Protein AF-A0A6S7K497-F1 (afdb_monomer)

Sequence (249 aa):
MDVIASAFLDDNGEYKEIECVRVDGATDEGRSHAEVQFIWCERHVNRKTKVTLVTTRCIGDSYLNRVELQNGCLSRGHSNTFIPSTLHGVPYSENGEFDKKLHGKNMSAALDQYISRVDGTPCMKTVIHLARGAENHDFVSRRSKLMVFIKGNKTEKQNLQKEDPTLFKYFSEIWKVRDNHMDKSLPEKYVFMLRCCGKSTFNPTSTVSGSFMICCDQCGQWYHGKCINVTEVEAETIETYVFNSCKEH

InterPro domains:
  IPR011011 Zinc finger, FYVE/PHD-type [SSF57903] (209-246)
  IPR013083 Zinc finger, RING/FYVE/PHD-type [G3DSA:3.30.40.10] (190-248)
  IPR019787 Zinc finger, PHD-finger [PF00628] (207-245)
  IPR037869 Spp1/CFP1 [PTHR46174] (210-248)

Mean predicted aligned error: 11.87 Å

Foldseek 3Di:
DDPPPPPAADDVGGDDLAAEAEDQADVCCFLVNPVNLLVQLVVCVVSVRQKYKYWYDDPPCCVVDVNNLVVVQLCVLCVPQDQDLAPPHDQADPVGDGNPVSNVVSVVSSLVSSQVRQAQRDRPVGGDHDDDDDPDDPCVVCVVVLCCLPPNDPVSLVVSCVVPVPVSVVSVLSVLQQVVQWDPVDDSRTITMGHAQWDPDDDVPPCPDPFDWDAAPQPRTIDGCSNQVHDPVNRVVDPHDHRPVRVVD

Nearest PDB structures (foldseek):
  9c0o-assembly1_A  TM=8.319E-01  e=2.600E-03  Drosophila melanogaster
  2f6j-assembly1_A  TM=8.158E-01  e=3.306E-03  Homo sapiens
  5y20-assembly1_A  TM=7.541E-01  e=2.305E-03  Arabidopsis thaliana
  2ri7-assembly1_A  TM=8.099E-01  e=1.241E-02  Homo sapiens
  3kv6-assembly2_D  TM=9.604E-01  e=8.005E-02  Homo sapiens

Solvent-accessible surface area (backbone atoms only — not comparable to full-atom values): 14848 Å² total; per-residue (Å²): 135,63,94,68,67,78,78,58,51,31,93,96,72,64,39,64,59,56,47,78,44,73,40,73,42,53,94,86,58,30,64,78,34,64,68,56,48,47,55,56,33,44,49,33,61,78,69,65,39,46,28,38,38,42,34,37,47,58,92,89,39,51,91,81,33,66,39,46,44,49,50,52,43,50,52,57,41,44,62,87,67,84,69,62,82,40,77,80,48,74,41,51,46,100,87,67,52,75,40,66,68,54,41,51,49,17,53,49,54,41,49,51,54,49,36,75,57,32,38,67,32,74,45,92,99,47,57,40,83,62,77,84,77,73,91,84,47,75,59,71,80,46,44,68,61,48,48,34,66,72,74,41,53,74,67,54,38,53,48,44,40,69,76,38,48,69,61,44,48,52,54,50,53,44,52,49,50,40,71,74,25,47,52,80,90,48,64,50,81,39,38,50,35,38,45,55,70,54,58,98,70,80,60,98,79,71,72,82,62,97,66,64,67,49,59,18,74,83,78,72,42,37,34,41,21,79,83,73,77,39,51,69,75,58,53,78,71,53,90,78,43,71,49,72,82,60,70,78,105

pLDDT: mean 77.54, std 15.56, range [31.19, 96.5]

Organism: Paramuricea clavata (NCBI:txid317549)

Secondary structure (DSSP, 8-state):
--TTGGGS--TTS---SEEEEE----TTT-TT-HHHHHHHHHHHHHTT-SEEEEE---TT-TTT-HHHHHHHHHHHHTTT----TTTT--SB-TT--B-HHHHHHHHHHHHHHHHHHHTT-EETTEE----PPPTT-HHHHHHHHHHHHHH--HHHHHHHHHH-HHHHHHHHHHHHHHHHHB-TTS-TTTEEEEE-S--SS--TT--SS---EEE-TTT--EEEHHHHT--HHHHHT-SS---HHHHT-

Structure (mmCIF, N/CA/C/O backbone):
data_AF-A0A6S7K497-F1
#
_entry.id   AF-A0A6S7K497-F1
#
loop_
_atom_site.group_PDB
_atom_site.id
_atom_site.type_symbol
_atom_site.label_atom_id
_atom_site.label_alt_id
_atom_site.label_comp_id
_atom_site.label_asym_id
_atom_site.label_entity_id
_atom_site.label_seq_id
_atom_site.pdbx_PDB_ins_code
_atom_site.Cartn_x
_atom_site.Cartn_y
_atom_site.Cartn_z
_atom_site.occupancy
_atom_site.B_iso_or_equiv
_atom_site.auth_seq_id
_atom_site.auth_comp_id
_atom_site.auth_asym_id
_atom_site.auth_atom_id
_atom_site.pdbx_PDB_model_num
ATOM 1 N N . MET A 1 1 ? -1.740 -34.385 1.652 1.00 39.56 1 MET A N 1
ATOM 2 C CA . MET A 1 1 ? -2.521 -33.201 2.065 1.00 39.56 1 MET A CA 1
ATOM 3 C C . MET A 1 1 ? -1.526 -32.102 2.385 1.00 39.56 1 MET A C 1
ATOM 5 O O . MET A 1 1 ? -0.850 -32.182 3.401 1.00 39.56 1 MET A O 1
ATOM 9 N N . ASP A 1 2 ? -1.340 -31.177 1.442 1.00 36.88 2 ASP A N 1
ATOM 10 C CA . ASP A 1 2 ? -0.272 -30.174 1.481 1.00 36.88 2 ASP A CA 1
ATOM 11 C C . ASP A 1 2 ? -0.629 -29.029 2.428 1.00 36.88 2 ASP A C 1
ATOM 13 O O . ASP A 1 2 ? -1.578 -28.285 2.189 1.00 36.88 2 ASP A O 1
ATOM 17 N N . VAL A 1 3 ? 0.200 -28.843 3.452 1.00 39.47 3 VAL A N 1
ATOM 18 C CA . VAL A 1 3 ? 0.070 -27.894 4.577 1.00 39.47 3 VAL A CA 1
ATOM 19 C C . VAL A 1 3 ? -0.018 -26.408 4.147 1.00 39.47 3 VAL A C 1
ATOM 21 O O . VAL A 1 3 ? -0.237 -25.523 4.965 1.00 39.47 3 VAL A O 1
ATOM 24 N N . ILE A 1 4 ? 0.112 -26.113 2.851 1.00 35.50 4 ILE A N 1
ATOM 25 C CA . ILE A 1 4 ? 0.103 -24.763 2.263 1.00 35.50 4 ILE A CA 1
ATOM 26 C C . ILE A 1 4 ? -1.094 -24.527 1.324 1.00 35.50 4 ILE A C 1
ATOM 28 O O . ILE A 1 4 ? -1.498 -23.381 1.128 1.00 35.50 4 ILE A O 1
ATOM 32 N N . ALA A 1 5 ? -1.670 -25.576 0.733 1.00 31.19 5 ALA A N 1
ATOM 33 C CA . ALA A 1 5 ? -2.733 -25.430 -0.265 1.00 31.19 5 ALA A CA 1
ATOM 34 C C . ALA A 1 5 ? -4.083 -25.025 0.365 1.00 31.19 5 ALA A C 1
ATOM 36 O O . ALA A 1 5 ? -4.876 -24.331 -0.262 1.00 31.19 5 ALA A O 1
ATOM 37 N N . SER A 1 6 ? -4.295 -25.382 1.634 1.00 42.25 6 SER A N 1
ATOM 38 C CA . SER A 1 6 ? -5.510 -25.164 2.433 1.00 42.25 6 SER A CA 1
ATOM 39 C C . SER A 1 6 ? -5.584 -23.807 3.151 1.00 42.25 6 SER A C 1
ATOM 41 O O . SER A 1 6 ? -6.461 -23.593 3.984 1.00 42.25 6 SER A O 1
ATOM 43 N N . ALA A 1 7 ? -4.668 -22.877 2.871 1.00 43.50 7 ALA A N 1
ATOM 44 C CA . ALA A 1 7 ? -4.684 -21.552 3.495 1.00 43.50 7 ALA A CA 1
ATOM 45 C C . ALA A 1 7 ? -5.482 -20.506 2.684 1.00 43.50 7 ALA A C 1
ATOM 47 O O . ALA A 1 7 ? -5.914 -19.509 3.262 1.00 43.50 7 ALA A O 1
ATOM 48 N N . PHE A 1 8 ? -5.699 -20.734 1.372 1.00 39.44 8 PHE A N 1
ATOM 49 C CA . PHE A 1 8 ? -6.185 -19.720 0.409 1.00 39.44 8 PHE A CA 1
ATOM 50 C C . PHE A 1 8 ? -7.222 -20.161 -0.659 1.00 39.44 8 PHE A C 1
ATOM 52 O O . PHE A 1 8 ? -7.492 -19.366 -1.548 1.00 39.44 8 PHE A O 1
ATOM 59 N N . LEU A 1 9 ? -7.895 -21.317 -0.567 1.00 39.97 9 LEU A N 1
ATOM 60 C CA . LEU A 1 9 ? -9.022 -21.711 -1.447 1.00 39.97 9 LEU A CA 1
ATOM 61 C C . LEU A 1 9 ? -10.284 -22.289 -0.749 1.00 39.97 9 LEU A C 1
ATOM 63 O O . LEU A 1 9 ? -10.140 -23.247 -0.017 1.00 39.97 9 LEU A O 1
ATOM 67 N N . ASP A 1 10 ? -11.496 -21.776 -0.977 1.00 41.47 10 ASP A N 1
ATOM 68 C CA . ASP A 1 10 ? -12.777 -22.285 -0.494 1.00 41.47 10 ASP A CA 1
ATOM 69 C C . ASP A 1 10 ? -13.185 -23.429 -1.377 1.00 41.47 10 ASP A C 1
ATOM 71 O O . ASP A 1 10 ? -12.565 -23.723 -2.398 1.00 41.47 10 ASP A O 1
ATOM 75 N N . ASP A 1 11 ? -14.227 -24.098 -0.931 1.00 36.91 11 ASP A N 1
ATOM 76 C CA . ASP A 1 11 ? -14.511 -25.449 -1.349 1.00 36.91 11 ASP A CA 1
ATOM 77 C C . ASP A 1 11 ? -15.624 -25.520 -2.414 1.00 36.91 11 ASP A C 1
ATOM 79 O O . ASP A 1 11 ? -16.086 -26.607 -2.743 1.00 36.91 11 ASP A O 1
ATOM 83 N N . ASN A 1 12 ? -15.979 -24.388 -3.042 1.00 47.34 12 ASN A N 1
ATOM 84 C CA . ASN A 1 12 ? -16.358 -24.384 -4.465 1.00 47.34 12 ASN A CA 1
ATOM 85 C C . ASN A 1 12 ? -15.113 -24.357 -5.379 1.00 47.34 12 ASN A C 1
ATOM 87 O O . ASN A 1 12 ? -15.207 -24.646 -6.572 1.00 47.34 12 ASN A O 1
ATOM 91 N N . GLY A 1 13 ? -13.963 -23.956 -4.821 1.00 47.22 13 GLY A N 1
ATOM 92 C CA . GLY A 1 13 ? -12.766 -23.484 -5.515 1.00 47.22 13 GLY A CA 1
ATOM 93 C C . GLY A 1 13 ? -12.272 -22.068 -5.114 1.00 47.22 13 GLY A C 1
ATOM 94 O O . GLY A 1 13 ? -11.361 -21.586 -5.779 1.00 47.22 13 GLY A O 1
ATOM 95 N N . GLU A 1 14 ? -12.798 -21.372 -4.083 1.00 41.84 14 GLU A N 1
ATOM 96 C CA . GLU A 1 14 ? -12.673 -19.896 -3.885 1.00 41.84 14 GLU A CA 1
ATOM 97 C C . GLU A 1 14 ? -12.385 -19.352 -2.427 1.00 41.84 14 GLU A C 1
ATOM 99 O O . GLU A 1 14 ? -13.285 -18.854 -1.777 1.00 41.84 14 GLU A O 1
ATOM 104 N N . TYR A 1 15 ? -11.181 -19.321 -1.806 1.00 50.59 15 TYR A N 1
ATOM 105 C CA . TYR A 1 15 ? -10.995 -18.685 -0.445 1.00 50.59 15 TYR A CA 1
ATOM 106 C C . TYR A 1 15 ? -10.375 -17.340 -0.809 1.00 50.59 15 TYR A C 1
ATOM 108 O O . TYR A 1 15 ? -9.647 -17.231 -1.789 1.00 50.59 15 TYR A O 1
ATOM 116 N N . LYS A 1 16 ? -10.446 -16.258 -0.048 1.00 53.75 16 LYS A N 1
ATOM 117 C CA . LYS A 1 16 ? -11.307 -15.687 1.004 1.00 53.75 16 LYS A CA 1
ATOM 118 C C . LYS A 1 16 ? -11.053 -14.167 0.820 1.00 53.75 16 LYS A C 1
ATOM 120 O O . LYS A 1 16 ? -10.131 -13.789 0.099 1.00 53.75 16 LYS A O 1
ATOM 125 N N . GLU A 1 17 ? -11.756 -13.265 1.506 1.00 68.94 17 GLU A N 1
ATOM 126 C CA . GLU A 1 17 ? -11.407 -11.821 1.572 1.00 68.94 17 GLU A CA 1
ATOM 127 C C . GLU A 1 17 ? -10.075 -11.581 2.346 1.00 68.94 17 GLU A C 1
ATOM 129 O O . GLU A 1 17 ? -10.007 -10.864 3.339 1.00 68.94 17 GLU A O 1
ATOM 134 N N . ILE A 1 18 ? -8.993 -12.248 1.946 1.00 74.00 18 ILE A N 1
ATOM 135 C CA . ILE A 1 18 ? -7.650 -12.190 2.515 1.00 74.00 18 ILE A CA 1
ATOM 136 C C . ILE A 1 18 ? -6.703 -11.870 1.365 1.00 74.00 18 ILE A C 1
ATOM 138 O O . ILE A 1 18 ? -6.447 -12.705 0.502 1.00 74.00 18 ILE A O 1
ATOM 142 N N . GLU A 1 19 ? -6.179 -10.653 1.345 1.00 78.81 19 GLU A N 1
ATOM 143 C CA . GLU A 1 19 ? -5.226 -10.220 0.337 1.00 78.81 19 GLU A CA 1
ATOM 144 C C . GLU A 1 19 ? -3.803 -10.482 0.828 1.00 78.81 19 GLU A C 1
ATOM 146 O O . GLU A 1 19 ? -3.364 -9.903 1.820 1.00 78.81 19 GLU A O 1
ATOM 151 N N . CYS A 1 20 ? -3.075 -11.350 0.125 1.00 79.88 20 CYS A N 1
ATOM 152 C CA . CYS A 1 20 ? -1.658 -11.589 0.368 1.00 79.88 20 CYS A CA 1
ATOM 153 C C . CYS A 1 20 ? -0.811 -10.966 -0.732 1.00 79.88 20 CYS A C 1
ATOM 155 O O . CYS A 1 20 ? -0.777 -11.464 -1.855 1.00 79.88 20 CYS A O 1
ATOM 157 N N . VAL A 1 21 ? -0.081 -9.912 -0.390 1.00 81.50 21 VAL A N 1
ATOM 158 C CA . VAL A 1 21 ? 0.750 -9.178 -1.340 1.00 81.50 21 VAL A CA 1
ATOM 159 C C . VAL A 1 21 ? 2.220 -9.374 -1.007 1.00 81.50 21 VAL A C 1
ATOM 161 O O . VAL A 1 21 ? 2.660 -9.185 0.124 1.00 81.50 21 VAL A O 1
ATOM 164 N N . ARG A 1 22 ? 3.000 -9.732 -2.019 1.00 80.75 22 ARG A N 1
ATOM 165 C CA . ARG A 1 22 ? 4.456 -9.834 -1.934 1.00 80.75 22 ARG A CA 1
ATOM 166 C C . ARG A 1 22 ? 5.042 -8.616 -2.619 1.00 80.75 22 ARG A C 1
ATOM 168 O O . ARG A 1 22 ? 4.718 -8.365 -3.774 1.00 80.75 22 ARG A O 1
ATOM 175 N N . VAL A 1 23 ? 5.854 -7.860 -1.897 1.00 79.19 23 VAL A N 1
ATOM 176 C CA . VAL A 1 23 ? 6.537 -6.676 -2.424 1.00 79.19 23 VAL A CA 1
ATOM 177 C C . VAL A 1 23 ? 8.038 -6.872 -2.252 1.00 79.19 23 VAL A C 1
ATOM 179 O O . VAL A 1 23 ? 8.466 -7.437 -1.245 1.00 79.19 23 VAL A O 1
ATOM 182 N N . ASP A 1 24 ? 8.831 -6.437 -3.228 1.00 72.62 24 ASP A N 1
ATOM 183 C CA . ASP A 1 24 ? 10.290 -6.600 -3.187 1.00 72.62 24 ASP A CA 1
ATOM 184 C C . ASP A 1 24 ? 10.888 -5.838 -1.991 1.00 72.62 24 ASP A C 1
ATOM 186 O O . ASP A 1 24 ? 11.714 -6.366 -1.252 1.00 72.62 24 ASP A O 1
ATOM 190 N N . GLY A 1 25 ? 10.340 -4.658 -1.676 1.00 62.69 25 GLY A N 1
ATOM 191 C CA . GLY A 1 25 ? 10.653 -3.952 -0.437 1.00 62.69 25 GLY A CA 1
ATOM 192 C C . GLY A 1 25 ? 12.086 -3.434 -0.415 1.00 62.69 25 GLY A C 1
ATOM 193 O O . GLY A 1 25 ? 12.845 -3.759 0.501 1.00 62.69 25 GLY A O 1
ATOM 194 N N . ALA A 1 26 ? 12.441 -2.612 -1.407 1.00 56.75 26 ALA A N 1
ATOM 195 C CA . ALA A 1 26 ? 13.628 -1.768 -1.337 1.00 56.75 26 ALA A CA 1
ATOM 196 C C . ALA A 1 26 ? 13.572 -0.851 -0.093 1.00 56.75 26 ALA A C 1
ATOM 198 O O . ALA A 1 26 ? 12.529 -0.689 0.546 1.00 56.75 26 ALA A O 1
ATOM 199 N N . THR A 1 27 ? 14.705 -0.269 0.305 1.00 53.69 27 THR A N 1
ATOM 200 C CA . THR A 1 27 ? 14.836 0.548 1.532 1.00 53.69 27 THR A CA 1
ATOM 201 C C . THR A 1 27 ? 13.847 1.720 1.633 1.00 53.69 27 THR A C 1
ATOM 203 O O . THR A 1 27 ? 13.569 2.185 2.736 1.00 53.69 27 THR A O 1
ATOM 206 N N . ASP A 1 28 ? 13.299 2.175 0.510 1.00 52.78 28 ASP A N 1
ATOM 207 C CA . ASP A 1 28 ? 12.293 3.231 0.356 1.00 52.78 28 ASP A CA 1
ATOM 208 C C . ASP A 1 28 ? 10.838 2.719 0.270 1.00 52.78 28 ASP A C 1
ATOM 210 O O . ASP A 1 28 ? 9.898 3.502 0.408 1.00 52.78 28 ASP A O 1
ATOM 214 N N . GLU A 1 29 ? 10.640 1.406 0.144 1.00 53.03 29 GLU A N 1
ATOM 215 C CA . GLU A 1 29 ? 9.336 0.728 0.037 1.00 53.03 29 GLU A CA 1
ATOM 216 C C . GLU A 1 29 ? 9.055 -0.224 1.216 1.00 53.03 29 GLU A C 1
ATOM 218 O O . GLU A 1 29 ? 8.068 -0.968 1.235 1.00 53.03 29 GLU A O 1
ATOM 223 N N . GLY A 1 30 ? 9.935 -0.215 2.221 1.00 56.12 30 GLY A N 1
ATOM 224 C CA . GLY A 1 30 ? 9.808 -1.015 3.433 1.00 56.12 30 GLY A CA 1
ATOM 225 C C . GLY A 1 30 ? 8.501 -0.745 4.185 1.00 56.12 30 GLY A C 1
ATOM 226 O O . GLY A 1 30 ? 7.902 0.323 4.118 1.00 56.12 30 GLY A O 1
ATOM 227 N N . ARG A 1 31 ? 8.037 -1.720 4.963 1.00 53.97 31 ARG A N 1
ATOM 228 C CA . ARG A 1 31 ? 6.696 -1.700 5.580 1.00 53.97 31 ARG A CA 1
ATOM 229 C C . ARG A 1 31 ? 6.533 -0.710 6.723 1.00 53.97 31 ARG A C 1
ATOM 231 O O . ARG A 1 31 ? 5.409 -0.367 7.074 1.00 53.97 31 ARG A O 1
ATOM 238 N N . SER A 1 32 ? 7.637 -0.248 7.295 1.00 61.06 32 SER A N 1
ATOM 239 C CA . SER A 1 32 ? 7.675 0.888 8.217 1.00 61.06 32 SER A CA 1
ATOM 240 C C . SER A 1 32 ? 7.435 2.224 7.503 1.00 61.06 32 SER A C 1
ATOM 242 O O . SER A 1 32 ? 7.197 3.239 8.158 1.00 61.06 32 SER A O 1
ATOM 244 N N . HIS A 1 33 ? 7.457 2.247 6.164 1.00 79.06 33 HIS A N 1
ATOM 245 C CA . HIS A 1 33 ? 7.177 3.442 5.391 1.00 79.06 33 HIS A CA 1
ATOM 246 C C . HIS A 1 33 ? 5.687 3.782 5.483 1.00 79.06 33 HIS A C 1
ATOM 248 O O . HIS A 1 33 ? 4.811 3.102 4.947 1.00 79.06 33 HIS A O 1
ATOM 254 N N . ALA A 1 34 ? 5.399 4.871 6.186 1.00 86.12 34 ALA A N 1
ATOM 255 C CA . ALA A 1 34 ? 4.046 5.317 6.487 1.00 86.12 34 ALA A CA 1
ATOM 256 C C . ALA A 1 34 ? 3.169 5.531 5.235 1.00 86.12 34 ALA A C 1
ATOM 258 O O . ALA A 1 34 ? 1.975 5.248 5.277 1.00 86.12 34 ALA A O 1
ATOM 259 N N . GLU A 1 35 ? 3.755 5.961 4.112 1.00 87.56 35 GLU A N 1
ATOM 260 C CA . GLU A 1 35 ? 3.044 6.092 2.828 1.00 87.56 35 GLU A CA 1
ATOM 261 C C . GLU A 1 35 ? 2.580 4.722 2.305 1.00 87.56 35 GLU A C 1
ATOM 263 O O . GLU A 1 35 ? 1.435 4.571 1.889 1.00 87.56 35 GLU A O 1
ATOM 268 N N . VAL A 1 36 ? 3.428 3.694 2.416 1.00 84.94 36 VAL A N 1
ATOM 269 C CA . VAL A 1 36 ? 3.112 2.322 1.989 1.00 84.94 36 VAL A CA 1
ATOM 270 C C . VAL A 1 36 ? 2.003 1.738 2.865 1.00 84.94 36 VAL A C 1
ATOM 272 O O . VAL A 1 36 ? 1.043 1.166 2.350 1.00 84.94 36 VAL A O 1
ATOM 275 N N . GLN A 1 37 ? 2.080 1.934 4.186 1.00 88.44 37 GLN A N 1
ATOM 276 C CA . GLN A 1 37 ? 1.012 1.524 5.106 1.00 88.44 37 GLN A CA 1
ATOM 277 C C . GLN A 1 37 ? -0.321 2.203 4.780 1.00 88.44 37 GLN A C 1
ATOM 279 O O . GLN A 1 37 ? -1.363 1.550 4.841 1.00 88.44 37 GLN A O 1
ATOM 284 N N . PHE A 1 38 ? -0.289 3.495 4.432 1.00 92.19 38 PHE A N 1
ATOM 285 C CA . PHE A 1 38 ? -1.483 4.240 4.047 1.00 92.19 38 PHE A CA 1
ATOM 286 C C . PHE A 1 38 ? -2.128 3.626 2.802 1.00 92.19 38 PHE A C 1
ATOM 288 O O . PHE A 1 38 ? -3.305 3.286 2.841 1.00 92.19 38 PHE A O 1
ATOM 295 N N . ILE A 1 39 ? -1.354 3.425 1.731 1.00 89.31 39 ILE A N 1
ATOM 296 C CA . ILE A 1 39 ? -1.857 2.899 0.452 1.00 89.31 39 ILE A CA 1
ATOM 297 C C . ILE A 1 39 ? -2.473 1.506 0.632 1.00 89.31 39 ILE A C 1
ATOM 299 O O . ILE A 1 39 ? -3.573 1.240 0.144 1.00 89.31 39 ILE A O 1
ATOM 303 N N . TRP A 1 40 ? -1.806 0.612 1.369 1.00 89.12 40 TRP A N 1
ATOM 304 C CA . TRP A 1 40 ? -2.348 -0.727 1.618 1.00 89.12 40 TRP A CA 1
ATOM 305 C C . TRP A 1 40 ? -3.577 -0.709 2.529 1.00 89.12 40 TRP A C 1
ATOM 307 O O . TRP A 1 40 ? -4.475 -1.529 2.341 1.00 89.12 40 TRP A O 1
ATOM 317 N N . CYS A 1 41 ? -3.655 0.223 3.482 1.00 90.06 41 CYS A N 1
ATOM 318 C CA . CYS A 1 41 ? -4.843 0.389 4.317 1.00 90.06 41 CYS A CA 1
ATOM 319 C C . CYS A 1 41 ? -6.026 0.965 3.539 1.00 90.06 41 CYS A C 1
ATOM 321 O O . CYS A 1 41 ? -7.140 0.462 3.642 1.00 90.06 41 CYS A O 1
ATOM 323 N N . GLU A 1 42 ? -5.782 1.963 2.702 1.00 89.69 42 GLU A N 1
ATOM 324 C CA . GLU A 1 42 ? -6.797 2.526 1.823 1.00 89.69 42 GLU A CA 1
ATOM 325 C C . GLU A 1 42 ? -7.368 1.465 0.884 1.00 89.69 42 GLU A C 1
ATOM 327 O O . GLU A 1 42 ? -8.582 1.328 0.741 1.00 89.69 42 GLU A O 1
ATOM 332 N N . ARG A 1 43 ? -6.495 0.646 0.293 1.00 87.69 43 ARG A N 1
ATOM 333 C CA . ARG A 1 43 ? -6.916 -0.482 -0.532 1.00 87.69 43 ARG A CA 1
ATOM 334 C C . ARG A 1 43 ? -7.736 -1.501 0.257 1.00 87.69 43 ARG A C 1
ATOM 336 O O . ARG A 1 43 ? -8.755 -1.957 -0.255 1.00 87.69 43 ARG A O 1
ATOM 343 N N . HIS A 1 44 ? -7.301 -1.847 1.468 1.00 84.38 44 HIS A N 1
ATOM 344 C CA . HIS A 1 44 ? -8.018 -2.749 2.370 1.00 84.38 44 HIS A CA 1
A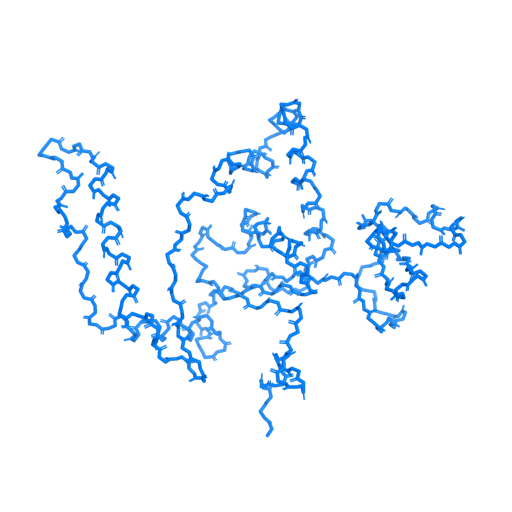TOM 345 C C . HIS A 1 44 ? -9.452 -2.258 2.626 1.00 84.38 44 HIS A C 1
ATOM 347 O O . HIS A 1 44 ? -10.395 -3.036 2.496 1.00 84.38 44 HIS A O 1
ATOM 353 N N . VAL A 1 45 ? -9.626 -0.955 2.876 1.00 81.94 45 VAL A N 1
ATOM 354 C CA . VAL A 1 45 ? -10.944 -0.322 3.052 1.00 81.94 45 VAL A CA 1
ATOM 355 C C . VAL A 1 45 ? -11.753 -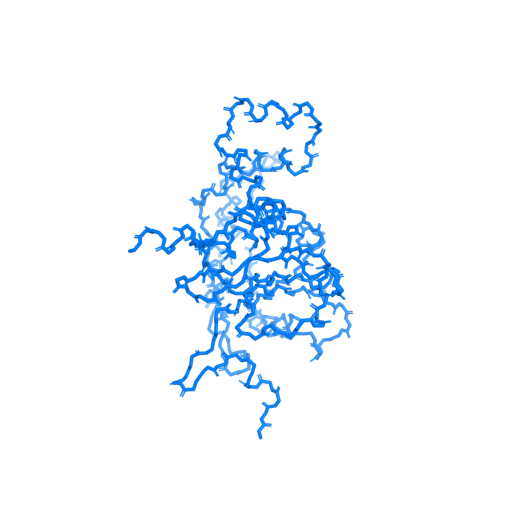0.331 1.751 1.00 81.94 45 VAL A C 1
ATOM 357 O O . VAL A 1 45 ? -12.882 -0.816 1.737 1.00 81.94 45 VAL A O 1
ATOM 360 N N . ASN A 1 46 ? -11.179 0.140 0.640 1.00 80.50 46 ASN A N 1
ATOM 361 C CA . ASN A 1 46 ? -11.888 0.276 -0.639 1.00 80.50 46 ASN A CA 1
ATOM 362 C C . ASN A 1 46 ? -12.320 -1.075 -1.228 1.00 80.50 46 ASN A C 1
ATOM 364 O O . ASN A 1 46 ? -13.368 -1.170 -1.863 1.00 80.50 46 ASN A O 1
ATOM 368 N N . ARG A 1 47 ? -11.520 -2.127 -1.018 1.00 76.44 47 ARG A N 1
ATOM 369 C CA . ARG A 1 47 ? -11.840 -3.499 -1.439 1.00 76.44 47 ARG A CA 1
ATOM 370 C C . ARG A 1 47 ? -12.602 -4.301 -0.389 1.00 76.44 47 ARG A C 1
ATOM 372 O O . ARG A 1 47 ? -12.965 -5.432 -0.683 1.00 76.44 47 ARG A O 1
ATOM 379 N N . LYS A 1 48 ? -12.830 -3.737 0.801 1.00 73.12 48 LYS A N 1
ATOM 380 C CA . LYS A 1 48 ? -13.515 -4.384 1.929 1.00 73.12 48 LYS A CA 1
ATOM 381 C C . LYS A 1 48 ? -12.880 -5.723 2.342 1.00 73.12 48 LYS A C 1
ATOM 383 O O . LYS A 1 48 ? -13.576 -6.637 2.761 1.00 73.12 48 LYS A O 1
ATOM 388 N N . THR A 1 49 ? -11.552 -5.859 2.259 1.00 76.00 49 THR A N 1
ATOM 389 C CA . THR A 1 49 ? -10.893 -7.132 2.605 1.00 76.00 49 THR A CA 1
ATOM 390 C C . THR A 1 49 ? -10.955 -7.391 4.115 1.00 76.00 49 THR A C 1
ATOM 392 O O . THR A 1 49 ? -10.848 -6.478 4.924 1.00 76.00 49 THR A O 1
ATOM 395 N N . LYS A 1 50 ? -11.098 -8.651 4.539 1.00 76.00 50 LYS A N 1
ATOM 396 C CA . LYS A 1 50 ? -11.072 -9.064 5.956 1.00 76.00 50 LYS A CA 1
ATOM 397 C C . LYS A 1 50 ? -9.659 -9.087 6.509 1.00 76.00 50 LYS A C 1
ATOM 399 O O . LYS A 1 50 ? -9.439 -8.785 7.679 1.00 76.00 50 LYS A O 1
ATOM 404 N N . VAL A 1 51 ? -8.696 -9.470 5.681 1.00 83.31 51 VAL A N 1
ATOM 405 C CA . VAL A 1 51 ? -7.278 -9.436 6.028 1.00 83.31 51 VAL A CA 1
ATOM 406 C C . VAL A 1 51 ? -6.498 -8.887 4.846 1.00 83.31 51 VAL A C 1
ATOM 408 O O . VAL A 1 51 ? -6.707 -9.316 3.719 1.00 83.31 51 VAL A O 1
ATOM 411 N N . THR A 1 52 ? -5.559 -7.984 5.097 1.00 87.25 52 THR A N 1
ATOM 412 C CA . THR A 1 52 ? -4.533 -7.619 4.114 1.00 87.25 52 THR A CA 1
ATOM 413 C C . THR A 1 52 ? -3.175 -7.886 4.738 1.00 87.25 52 THR A C 1
ATOM 415 O O . THR A 1 52 ? -2.758 -7.188 5.658 1.00 87.25 52 THR A O 1
ATOM 418 N N . LEU A 1 53 ? -2.497 -8.922 4.254 1.00 87.19 53 LEU A N 1
ATOM 419 C CA . LEU A 1 53 ? -1.143 -9.301 4.622 1.00 87.19 53 LEU A CA 1
ATOM 420 C C . LEU A 1 53 ? -0.221 -8.883 3.488 1.00 87.19 53 LEU A C 1
ATOM 422 O O . LEU A 1 53 ? -0.295 -9.432 2.394 1.00 87.19 53 LEU A O 1
ATOM 426 N N . VAL A 1 54 ? 0.685 -7.952 3.751 1.00 87.44 54 VAL A N 1
ATOM 427 C CA . VAL A 1 54 ? 1.755 -7.668 2.792 1.00 87.44 54 VAL A CA 1
ATOM 428 C C . VAL A 1 54 ? 3.069 -8.209 3.406 1.00 87.44 54 VAL A C 1
ATOM 430 O O . VAL A 1 54 ? 3.247 -8.185 4.629 1.00 87.44 54 VAL A O 1
ATOM 433 N N . THR A 1 55 ? 3.977 -8.745 2.594 1.00 84.25 55 THR A N 1
ATOM 434 C CA . THR A 1 55 ? 5.283 -9.272 3.038 1.00 84.25 55 THR A CA 1
ATOM 435 C C . THR A 1 55 ? 6.404 -8.693 2.186 1.00 84.25 55 THR A C 1
ATOM 437 O O . THR A 1 55 ? 6.238 -8.605 0.969 1.00 84.25 55 THR A O 1
ATOM 440 N N . THR A 1 56 ? 7.525 -8.327 2.808 1.00 82.44 56 THR A N 1
ATOM 441 C CA . THR A 1 56 ? 8.735 -7.826 2.130 1.00 82.44 56 THR A CA 1
ATOM 442 C C . THR A 1 56 ? 9.869 -8.849 2.138 1.00 82.44 56 THR A C 1
ATOM 444 O O . THR A 1 56 ? 9.805 -9.902 2.786 1.00 82.44 56 THR A O 1
ATOM 447 N N . ARG A 1 57 ? 10.934 -8.528 1.405 1.00 78.38 57 ARG A N 1
ATOM 448 C CA . ARG A 1 57 ? 12.184 -9.278 1.407 1.00 78.38 57 ARG A CA 1
ATOM 449 C C . ARG A 1 57 ? 12.776 -9.426 2.816 1.00 78.38 57 ARG A C 1
ATOM 451 O O . ARG A 1 57 ? 12.849 -8.475 3.592 1.00 78.38 57 ARG A O 1
ATOM 458 N N . CYS A 1 58 ? 13.229 -10.641 3.117 1.00 77.62 58 CYS A N 1
ATOM 459 C CA . CYS A 1 58 ? 13.999 -11.010 4.302 1.00 77.62 58 CYS A CA 1
ATOM 460 C C . CYS A 1 58 ? 15.274 -11.681 3.802 1.00 77.62 58 CYS A C 1
ATOM 462 O O . CYS A 1 58 ? 15.249 -12.832 3.362 1.00 77.62 58 CYS A O 1
ATOM 464 N N . ILE A 1 59 ? 16.358 -10.908 3.793 1.00 71.31 59 ILE A N 1
ATOM 465 C CA . ILE A 1 59 ? 17.646 -11.323 3.239 1.00 71.31 59 ILE A CA 1
ATOM 466 C C . ILE A 1 59 ? 18.138 -12.564 3.990 1.00 71.31 59 ILE A C 1
ATOM 468 O O . ILE A 1 59 ? 18.240 -12.540 5.213 1.00 71.31 59 ILE A O 1
ATOM 472 N N . GLY A 1 60 ? 18.487 -13.617 3.248 1.00 68.44 60 GLY A N 1
ATOM 473 C CA . GLY A 1 60 ? 19.063 -14.852 3.795 1.00 68.44 60 GLY A CA 1
ATOM 474 C C . GLY A 1 60 ? 18.072 -16.005 3.985 1.00 68.44 60 GLY A C 1
ATOM 475 O O . GLY A 1 60 ? 18.504 -17.150 4.058 1.00 68.44 60 GLY A O 1
ATOM 476 N N . ASP A 1 61 ? 16.762 -15.747 3.938 1.00 68.56 61 ASP A N 1
ATOM 477 C CA . ASP A 1 61 ? 15.721 -16.764 4.167 1.00 68.56 61 ASP A CA 1
ATOM 478 C C . ASP A 1 61 ? 15.119 -17.307 2.858 1.00 68.56 61 ASP A C 1
ATOM 480 O O . ASP A 1 61 ? 13.919 -17.562 2.766 1.00 68.56 61 ASP A O 1
ATOM 484 N N . SER A 1 62 ? 15.933 -17.462 1.810 1.00 65.69 62 SER A N 1
ATOM 485 C CA . SER A 1 62 ? 15.488 -17.584 0.407 1.00 65.69 62 SER A CA 1
ATOM 486 C C . SER A 1 62 ? 14.447 -18.676 0.115 1.00 65.69 62 SER A C 1
ATOM 488 O O . SER A 1 62 ? 13.614 -18.501 -0.772 1.00 65.69 62 SER A O 1
ATOM 490 N N . TYR A 1 63 ? 14.453 -19.783 0.860 1.00 66.38 63 TYR A N 1
ATOM 491 C CA . TYR A 1 63 ? 13.496 -20.884 0.692 1.00 66.38 63 TYR A CA 1
ATOM 492 C C . TYR A 1 63 ? 12.240 -20.759 1.576 1.00 66.38 63 TYR A C 1
ATOM 494 O O . TYR A 1 63 ? 11.208 -21.348 1.254 1.00 66.38 63 TYR A O 1
ATOM 502 N N . LEU A 1 64 ? 12.298 -19.983 2.665 1.00 67.94 64 LEU A N 1
ATOM 503 C CA . LEU A 1 64 ? 11.162 -19.711 3.561 1.00 67.94 64 LEU A CA 1
ATOM 504 C C . LEU A 1 64 ? 10.426 -18.424 3.170 1.00 67.94 64 LEU A C 1
ATOM 506 O O . LEU A 1 64 ? 9.221 -18.287 3.393 1.00 67.94 64 LEU A O 1
ATOM 510 N N . ASN A 1 65 ? 11.140 -17.486 2.549 1.00 78.31 65 ASN A N 1
ATOM 511 C CA . ASN A 1 65 ? 10.605 -16.224 2.088 1.00 78.31 65 ASN A CA 1
ATOM 512 C C . ASN A 1 65 ? 10.084 -16.344 0.649 1.00 78.31 65 ASN A C 1
ATOM 514 O O . ASN A 1 65 ? 10.835 -16.419 -0.323 1.00 78.31 65 ASN A O 1
ATOM 518 N N . ARG A 1 66 ? 8.758 -16.280 0.502 1.00 77.50 66 ARG A N 1
ATOM 519 C CA . ARG A 1 66 ? 8.100 -16.332 -0.811 1.00 77.50 66 ARG A CA 1
ATOM 520 C C . ARG A 1 66 ? 8.450 -15.160 -1.734 1.00 77.50 66 ARG A C 1
ATOM 522 O O . ARG A 1 66 ? 8.314 -15.322 -2.941 1.00 77.50 66 ARG A O 1
ATOM 529 N N . VAL A 1 67 ? 8.858 -14.011 -1.195 1.00 80.19 67 VAL A N 1
ATOM 530 C CA . VAL A 1 67 ? 9.342 -12.855 -1.969 1.00 80.19 67 VAL A CA 1
ATOM 531 C C . VAL A 1 67 ? 10.677 -13.194 -2.634 1.00 80.19 67 VAL A C 1
ATOM 533 O O . VAL A 1 67 ? 10.805 -13.028 -3.838 1.00 80.19 67 VAL A O 1
ATOM 536 N N . GLU A 1 68 ? 11.639 -13.759 -1.897 1.00 82.12 68 GLU A N 1
ATOM 537 C CA . GLU A 1 68 ? 12.935 -14.186 -2.462 1.00 82.12 68 GLU A CA 1
ATOM 538 C C . GLU A 1 68 ? 12.758 -15.273 -3.525 1.00 82.12 68 GLU A C 1
ATOM 540 O O . GLU A 1 68 ? 13.394 -15.239 -4.576 1.00 82.12 68 GLU A O 1
ATOM 545 N N . LEU A 1 69 ? 11.842 -16.213 -3.286 1.00 81.25 69 LEU A N 1
ATOM 546 C CA . LEU A 1 69 ? 11.520 -17.250 -4.259 1.00 81.25 69 LEU A CA 1
ATOM 547 C C . LEU A 1 69 ? 10.896 -16.669 -5.539 1.00 81.25 69 LEU A C 1
ATOM 549 O O . LEU A 1 69 ? 11.290 -17.049 -6.641 1.00 81.25 69 LEU A O 1
ATOM 553 N N . GLN A 1 70 ? 9.973 -15.710 -5.404 1.00 81.31 70 GLN A N 1
ATOM 554 C CA . GLN A 1 70 ? 9.406 -14.978 -6.539 1.00 81.31 70 GLN A CA 1
ATOM 555 C C . GLN A 1 70 ? 10.483 -14.182 -7.290 1.00 81.31 70 GLN A C 1
ATOM 557 O O . GLN A 1 70 ? 10.523 -14.243 -8.516 1.00 81.31 70 GLN A O 1
ATOM 562 N N . ASN A 1 71 ? 11.390 -13.506 -6.583 1.00 82.12 71 ASN A N 1
ATOM 563 C CA . ASN A 1 71 ? 12.518 -12.785 -7.177 1.00 82.12 71 ASN A CA 1
ATOM 564 C C . ASN A 1 71 ? 13.477 -13.717 -7.922 1.00 82.12 71 ASN A C 1
ATOM 566 O O . ASN A 1 71 ? 13.961 -13.374 -8.997 1.00 82.12 71 ASN A O 1
ATOM 570 N N . GLY A 1 72 ? 13.721 -14.920 -7.399 1.00 82.56 72 GLY A N 1
ATOM 571 C CA . GLY A 1 72 ? 14.472 -15.956 -8.103 1.00 82.56 72 GLY A CA 1
ATOM 572 C C . GLY A 1 72 ? 13.799 -16.363 -9.416 1.00 82.56 72 GLY A C 1
ATOM 573 O O . GLY A 1 72 ? 14.466 -16.466 -10.445 1.00 82.56 72 GLY A O 1
ATOM 574 N N . CYS A 1 73 ? 12.474 -16.539 -9.416 1.00 83.06 73 CYS A N 1
ATOM 575 C CA . CYS A 1 73 ? 11.704 -16.814 -10.633 1.00 83.06 73 CYS A CA 1
ATOM 576 C C . CYS A 1 73 ? 11.735 -15.642 -11.625 1.00 83.06 73 CYS A C 1
ATOM 578 O O . CYS A 1 73 ? 11.992 -15.875 -12.804 1.00 83.06 73 CYS A O 1
ATOM 580 N N . LEU A 1 74 ? 11.551 -14.401 -11.157 1.00 84.56 74 LEU A N 1
ATOM 581 C CA . LEU A 1 74 ? 11.702 -13.187 -11.971 1.00 84.56 74 LEU A CA 1
ATOM 582 C C . LEU A 1 74 ? 13.094 -13.126 -12.605 1.00 84.56 74 LEU A C 1
ATOM 584 O O . LEU A 1 74 ? 13.218 -12.895 -13.804 1.00 84.56 74 LEU A O 1
ATOM 588 N N . SER A 1 75 ? 14.131 -13.431 -11.821 1.00 83.94 75 SER A N 1
ATOM 589 C CA . SER A 1 75 ? 15.514 -13.433 -12.290 1.00 83.94 75 SER A CA 1
ATOM 590 C C . SER A 1 75 ? 15.782 -14.491 -13.359 1.00 83.94 75 SER A C 1
ATOM 592 O O . SER A 1 75 ? 16.537 -14.286 -14.305 1.00 83.94 75 SER A O 1
ATOM 594 N N . ARG A 1 76 ? 15.110 -15.638 -13.272 1.00 83.25 76 ARG A N 1
ATOM 595 C CA . ARG A 1 76 ? 15.164 -16.641 -14.339 1.00 83.25 76 ARG A CA 1
ATOM 59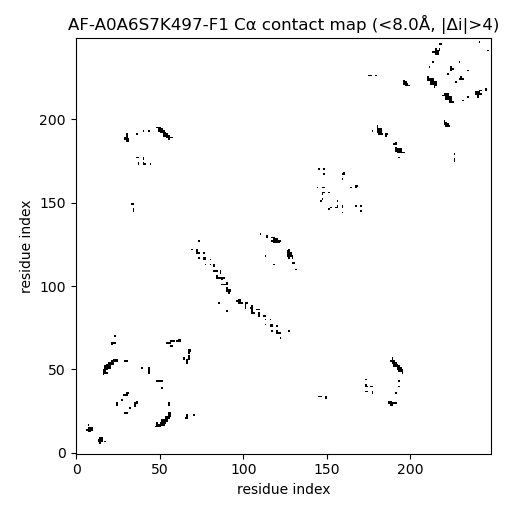6 C C . ARG A 1 76 ? 14.383 -16.193 -15.574 1.00 83.25 76 ARG A C 1
ATOM 598 O O . ARG A 1 76 ? 14.890 -16.362 -16.676 1.00 83.25 76 ARG A O 1
ATOM 605 N N . GLY A 1 77 ? 13.213 -15.577 -15.407 1.00 81.94 77 GLY A N 1
ATOM 606 C CA . GLY A 1 77 ? 12.433 -15.012 -16.514 1.00 81.94 77 GLY A CA 1
ATOM 607 C C . GLY A 1 77 ? 13.175 -13.904 -17.267 1.00 81.94 77 GLY A C 1
ATOM 608 O O . GLY A 1 77 ? 13.095 -13.827 -18.488 1.00 81.94 77 GLY A O 1
ATOM 609 N N . HIS A 1 78 ? 13.964 -13.084 -16.563 1.00 81.75 78 HIS A N 1
ATOM 610 C CA . HIS A 1 78 ? 14.777 -12.037 -17.188 1.00 81.75 78 HIS A CA 1
ATOM 611 C C . HIS A 1 78 ? 16.141 -12.510 -17.681 1.00 81.75 78 HIS A C 1
ATOM 613 O O . HIS A 1 78 ? 16.871 -11.725 -18.287 1.00 81.75 78 HIS A O 1
ATOM 619 N N . SER A 1 79 ? 16.546 -13.747 -17.370 1.00 76.75 79 SER A N 1
ATOM 620 C CA . SER A 1 79 ? 17.869 -14.227 -17.756 1.00 76.75 79 SER A CA 1
ATOM 621 C C . SER A 1 79 ? 17.886 -14.312 -19.281 1.00 76.75 79 SER A C 1
ATOM 623 O O . SER A 1 79 ? 17.108 -15.058 -19.867 1.00 76.75 79 SER A O 1
ATOM 625 N N . ASN A 1 80 ? 18.722 -13.483 -19.917 1.00 69.75 80 ASN A N 1
ATOM 626 C CA . ASN A 1 80 ? 18.794 -13.211 -21.366 1.00 69.75 80 ASN A CA 1
ATOM 627 C C . ASN A 1 80 ? 17.926 -12.055 -21.915 1.00 69.75 80 ASN A C 1
ATOM 629 O O . ASN A 1 80 ? 17.876 -11.865 -23.133 1.00 69.75 80 ASN A O 1
ATOM 633 N N . THR A 1 81 ? 17.300 -11.231 -21.071 1.00 74.00 81 THR A N 1
ATOM 634 C CA . THR A 1 81 ? 16.660 -9.981 -21.516 1.00 74.00 81 THR A CA 1
ATOM 635 C C . THR A 1 81 ? 17.689 -8.849 -21.528 1.00 74.00 81 THR A C 1
ATOM 637 O O . THR A 1 81 ? 18.027 -8.284 -20.490 1.00 74.00 81 THR A O 1
ATOM 640 N N . PHE A 1 82 ? 18.199 -8.500 -22.711 1.00 75.88 82 PHE A N 1
ATOM 641 C CA . PHE A 1 82 ? 19.005 -7.291 -22.888 1.00 75.88 82 PHE A CA 1
ATOM 642 C C . PHE A 1 82 ? 18.083 -6.089 -23.098 1.00 75.88 82 PHE A C 1
ATOM 644 O O . PHE A 1 82 ? 17.376 -6.021 -24.103 1.00 75.88 82 PHE A O 1
ATOM 651 N N . ILE A 1 83 ? 18.091 -5.147 -22.154 1.00 72.56 83 ILE A N 1
ATOM 652 C CA . ILE A 1 83 ? 17.321 -3.904 -22.245 1.00 72.56 83 ILE A CA 1
ATOM 653 C C . ILE A 1 83 ? 18.307 -2.740 -22.363 1.00 72.56 83 ILE A C 1
ATOM 655 O O . ILE A 1 83 ? 18.894 -2.338 -21.355 1.00 72.56 83 ILE A O 1
ATOM 659 N N . PRO A 1 84 ? 18.513 -2.179 -23.567 1.00 70.75 84 PRO A N 1
ATOM 660 C CA . PRO A 1 84 ? 19.285 -0.957 -23.704 1.00 70.75 84 PRO A CA 1
ATOM 661 C C . PRO A 1 84 ? 18.558 0.179 -22.976 1.00 70.75 84 PRO A C 1
ATOM 663 O O . PRO A 1 84 ? 17.417 0.508 -23.302 1.00 70.75 84 PRO A O 1
ATOM 666 N N . SER A 1 85 ? 19.229 0.825 -22.022 1.00 68.56 85 SER A N 1
ATOM 667 C CA . SER A 1 85 ? 18.697 1.985 -21.286 1.00 68.56 85 SER A CA 1
ATOM 668 C C . SER A 1 85 ? 18.474 3.226 -22.170 1.00 68.56 85 SER A C 1
ATOM 670 O O . SER A 1 85 ? 17.923 4.226 -21.710 1.00 68.56 85 SER A O 1
ATOM 672 N N . THR A 1 86 ? 18.878 3.154 -23.441 1.00 77.69 86 THR A N 1
ATOM 673 C CA . THR A 1 86 ? 18.863 4.230 -24.439 1.00 77.69 86 THR A CA 1
ATOM 674 C C . THR A 1 8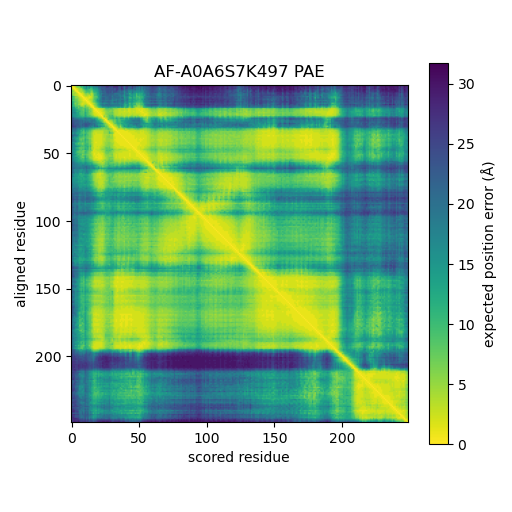6 ? 18.254 3.790 -25.777 1.00 77.69 86 THR A C 1
ATOM 676 O O . THR A 1 86 ? 18.668 4.272 -26.828 1.00 77.69 86 THR A O 1
ATOM 679 N N . LEU A 1 87 ? 17.264 2.886 -25.773 1.00 82.50 87 LEU A N 1
ATOM 680 C CA . LEU A 1 87 ? 16.553 2.419 -26.984 1.00 82.50 87 LEU A CA 1
ATOM 681 C C . LEU A 1 87 ? 16.090 3.551 -27.924 1.00 82.50 87 LEU A C 1
ATOM 683 O O . LEU A 1 87 ? 16.079 3.381 -29.139 1.00 82.50 87 LEU A O 1
ATOM 687 N N . HIS A 1 88 ? 15.727 4.706 -27.371 1.00 86.62 88 HIS A N 1
ATOM 688 C CA . HIS A 1 88 ? 15.315 5.898 -28.111 1.00 86.62 88 HIS A CA 1
ATOM 689 C C . HIS A 1 88 ? 16.407 6.973 -28.223 1.00 86.62 88 HIS A C 1
ATOM 691 O O . HIS A 1 88 ? 16.143 8.043 -28.761 1.00 86.62 88 HIS A O 1
ATOM 697 N N . GLY A 1 89 ? 17.620 6.703 -27.745 1.00 87.88 89 GLY A N 1
ATOM 698 C CA . GLY A 1 89 ? 18.742 7.639 -27.704 1.00 87.88 89 GLY A CA 1
ATOM 699 C C . GLY A 1 89 ? 19.160 8.019 -26.283 1.00 87.88 89 GLY A C 1
ATOM 700 O O . GLY A 1 89 ? 18.526 7.638 -25.293 1.00 87.88 89 GLY A O 1
ATOM 701 N N . VAL A 1 90 ? 20.263 8.762 -26.182 1.00 88.25 90 VAL A N 1
ATOM 702 C CA . VAL A 1 90 ? 20.819 9.242 -24.909 1.00 88.25 90 VAL A CA 1
ATOM 703 C C . VAL A 1 90 ? 19.973 10.422 -24.408 1.00 88.25 90 VAL A C 1
ATOM 705 O O . VAL A 1 90 ? 19.792 11.379 -25.154 1.00 88.25 90 VAL A O 1
ATOM 708 N N . PRO A 1 91 ? 19.455 10.401 -23.164 1.00 88.50 91 PRO A N 1
ATOM 709 C CA . PRO A 1 91 ? 18.611 11.475 -22.627 1.00 88.50 91 PRO A CA 1
ATOM 710 C C . PRO A 1 91 ? 19.403 12.707 -22.159 1.00 88.50 91 PRO A C 1
ATOM 712 O O . PRO A 1 91 ? 18.864 13.530 -21.424 1.00 88.50 91 PRO A O 1
ATOM 715 N N . TYR A 1 92 ? 20.672 12.821 -22.547 1.00 89.19 92 TYR A N 1
ATOM 716 C CA . TYR A 1 92 ? 21.555 13.932 -22.212 1.00 89.19 92 TYR A CA 1
ATOM 717 C C . TYR A 1 92 ? 22.072 14.572 -23.495 1.00 89.19 92 TYR A C 1
ATOM 719 O O . TYR A 1 92 ? 22.494 13.860 -24.409 1.00 89.19 92 TYR A O 1
ATOM 727 N N . SER A 1 93 ? 22.046 15.902 -23.555 1.00 86.38 93 SER A N 1
ATOM 728 C CA . SER A 1 93 ? 22.695 16.657 -24.627 1.00 86.38 93 SER A CA 1
ATOM 729 C C . SER A 1 93 ? 24.220 16.668 -24.460 1.00 86.38 93 SER A C 1
ATOM 731 O O . SER A 1 93 ? 24.740 16.333 -23.394 1.00 86.38 93 SER A O 1
ATOM 733 N N . GLU A 1 94 ? 24.949 17.109 -25.490 1.00 85.06 94 GLU A N 1
ATOM 734 C CA . GLU A 1 94 ? 26.410 17.309 -25.426 1.00 85.06 94 GLU A CA 1
ATOM 735 C C . GLU A 1 94 ? 26.825 18.287 -24.311 1.00 85.06 94 GLU A C 1
ATOM 737 O O . GLU A 1 94 ? 27.912 18.171 -23.752 1.00 85.06 94 GLU A O 1
ATOM 742 N N . ASN A 1 95 ? 25.922 19.195 -23.926 1.00 88.81 95 ASN A N 1
ATOM 743 C CA . ASN A 1 95 ? 26.118 20.166 -22.850 1.00 88.81 95 ASN A CA 1
ATOM 744 C C . ASN A 1 95 ? 25.673 19.640 -21.468 1.00 88.81 95 ASN A C 1
ATOM 746 O O . ASN A 1 95 ? 25.737 20.373 -20.483 1.00 88.81 95 ASN A O 1
ATOM 750 N N . GLY A 1 96 ? 25.197 18.391 -21.380 1.00 88.88 96 GLY A N 1
ATOM 751 C CA . GLY A 1 96 ? 24.753 17.753 -20.136 1.00 88.88 96 GLY A CA 1
ATOM 752 C C . GLY A 1 96 ? 23.308 18.052 -19.715 1.00 88.88 96 GLY A C 1
ATOM 753 O O . GLY A 1 96 ? 22.914 17.694 -18.605 1.00 88.88 96 GLY A O 1
ATOM 754 N N . GLU A 1 97 ? 22.494 18.680 -20.567 1.00 92.19 97 GLU A N 1
ATOM 755 C CA . GLU A 1 97 ? 21.081 18.948 -20.261 1.00 92.19 97 GLU A CA 1
ATOM 756 C C . GLU A 1 97 ? 20.239 17.668 -20.357 1.00 92.19 97 GLU A C 1
ATOM 758 O O . GLU A 1 97 ? 20.389 16.893 -21.301 1.00 92.19 97 GLU A O 1
ATOM 763 N N . PHE A 1 98 ? 19.334 17.453 -19.395 1.00 92.44 98 PHE A N 1
ATOM 764 C CA . PHE A 1 98 ? 18.522 16.235 -19.292 1.00 92.44 98 PHE A CA 1
ATOM 765 C C . PHE A 1 98 ? 17.151 16.364 -19.976 1.00 92.44 98 PHE A C 1
ATOM 767 O O . PHE A 1 98 ? 16.303 17.156 -19.551 1.00 92.44 98 PHE A O 1
ATOM 774 N N . ASP A 1 99 ? 16.884 15.512 -20.968 1.00 90.50 99 ASP A N 1
ATOM 775 C CA . ASP A 1 99 ? 15.582 15.398 -21.630 1.00 90.50 99 ASP A CA 1
ATOM 776 C C . ASP A 1 99 ? 14.672 14.392 -20.901 1.00 90.50 99 ASP A C 1
ATOM 778 O O . ASP A 1 99 ? 14.721 13.172 -21.107 1.00 90.50 99 ASP A O 1
ATOM 782 N N . LYS A 1 100 ? 13.765 14.931 -20.077 1.00 90.00 100 LYS A N 1
ATOM 783 C CA . LYS A 1 100 ? 12.743 14.157 -19.350 1.00 90.00 100 LYS A CA 1
ATOM 784 C C . LYS A 1 100 ? 11.823 13.354 -20.273 1.00 90.00 100 LYS A C 1
ATOM 786 O O . LYS A 1 100 ? 11.416 12.251 -19.910 1.00 90.00 100 LYS A O 1
ATOM 791 N N . LYS A 1 101 ? 11.463 13.892 -21.441 1.00 89.62 101 LYS A N 1
ATOM 792 C CA . LYS A 1 101 ? 10.528 13.244 -22.371 1.00 89.62 101 LYS A CA 1
ATOM 793 C C . LYS A 1 101 ? 11.199 12.048 -23.033 1.00 89.62 101 LYS A C 1
ATOM 795 O O . LYS A 1 101 ? 10.589 10.983 -23.133 1.00 89.62 101 LYS A O 1
ATOM 800 N N . LEU A 1 102 ? 12.453 12.207 -23.453 1.00 89.50 102 LEU A N 1
ATOM 801 C CA . LEU A 1 102 ? 13.241 11.122 -24.026 1.00 89.50 102 LEU A CA 1
ATOM 802 C C . LEU A 1 102 ? 13.541 10.034 -22.991 1.00 89.50 102 LEU A C 1
ATOM 804 O O . LEU A 1 102 ? 13.373 8.849 -23.280 1.00 89.50 102 LEU A O 1
ATOM 808 N N . HIS A 1 103 ? 13.886 10.423 -21.762 1.00 89.62 103 HIS A N 1
ATOM 809 C CA . HIS A 1 103 ? 14.039 9.482 -20.657 1.00 89.62 103 HIS A CA 1
ATOM 810 C C . HIS A 1 103 ? 12.750 8.688 -20.389 1.00 89.62 103 HIS A C 1
ATOM 812 O O . HIS A 1 103 ? 12.798 7.464 -20.299 1.00 89.62 103 HIS A O 1
ATOM 818 N N . GLY A 1 104 ? 11.587 9.349 -20.349 1.00 87.56 104 GLY A N 1
ATOM 819 C CA . GLY A 1 104 ? 10.293 8.679 -20.177 1.00 87.56 104 GLY A CA 1
ATOM 820 C C . GLY A 1 104 ? 9.976 7.666 -21.286 1.00 87.56 104 GLY A C 1
ATOM 821 O O . GLY A 1 104 ? 9.456 6.584 -21.003 1.00 87.56 104 GLY A O 1
ATOM 822 N N . LYS A 1 105 ? 10.353 7.964 -22.538 1.00 88.75 105 LYS A N 1
ATOM 823 C CA . LYS A 1 105 ? 10.255 7.005 -23.653 1.00 88.75 105 LYS A CA 1
ATOM 824 C C . LYS A 1 105 ? 11.176 5.803 -23.454 1.00 88.75 105 LYS A C 1
ATOM 826 O O . LYS A 1 105 ? 10.725 4.675 -23.614 1.00 88.75 105 LYS A O 1
ATOM 831 N N . ASN A 1 106 ? 12.434 6.029 -23.070 1.00 88.81 106 ASN A N 1
ATOM 832 C CA . ASN A 1 106 ? 13.381 4.950 -22.768 1.00 88.81 106 ASN A CA 1
ATOM 833 C C . ASN A 1 106 ? 12.871 4.040 -21.642 1.00 88.81 106 ASN A C 1
ATOM 835 O O . ASN A 1 106 ? 12.900 2.821 -21.787 1.00 88.81 106 ASN A O 1
ATOM 839 N N . MET A 1 107 ? 12.344 4.618 -20.558 1.00 88.38 107 MET A N 1
ATOM 840 C CA . MET A 1 107 ? 11.746 3.850 -19.460 1.00 88.38 107 MET A CA 1
ATOM 841 C C . MET A 1 107 ? 10.512 3.066 -19.919 1.00 88.38 107 MET A C 1
ATOM 843 O O . MET A 1 107 ? 10.359 1.902 -19.562 1.00 88.38 107 MET A O 1
ATOM 847 N N . SER A 1 108 ? 9.664 3.662 -20.760 1.00 87.88 108 SER A N 1
ATOM 848 C CA . SER A 1 108 ? 8.494 2.977 -21.322 1.00 87.88 108 SER A CA 1
ATOM 849 C C . SER A 1 108 ? 8.885 1.790 -22.200 1.00 87.88 108 SER A C 1
ATOM 851 O O . SER A 1 108 ? 8.327 0.712 -22.030 1.00 87.88 108 SER A O 1
ATOM 853 N N . ALA A 1 109 ? 9.865 1.955 -23.090 1.00 88.00 109 ALA A N 1
ATOM 854 C CA . ALA A 1 109 ? 10.332 0.872 -23.951 1.00 88.00 109 ALA A CA 1
ATOM 855 C C . ALA A 1 109 ? 11.009 -0.253 -23.157 1.00 88.00 109 ALA A C 1
ATOM 857 O O . ALA A 1 109 ? 10.816 -1.430 -23.460 1.00 88.00 109 ALA A O 1
ATOM 858 N N . ALA A 1 110 ? 11.763 0.102 -22.113 1.00 86.88 110 ALA A N 1
ATOM 859 C CA . ALA A 1 110 ? 12.335 -0.859 -21.179 1.00 86.88 110 ALA A CA 1
ATOM 860 C C . ALA A 1 110 ? 11.247 -1.672 -20.461 1.00 86.88 110 ALA A C 1
ATOM 862 O O . ALA A 1 110 ? 11.335 -2.899 -20.410 1.00 86.88 110 ALA A O 1
ATOM 863 N N . LEU A 1 111 ? 10.202 -1.002 -19.962 1.00 87.62 111 LEU A N 1
ATOM 864 C CA . LEU A 1 111 ? 9.053 -1.652 -19.329 1.00 87.62 111 LEU A CA 1
ATOM 865 C C . LEU A 1 111 ? 8.330 -2.594 -20.296 1.00 87.62 111 LEU A C 1
ATOM 867 O O . LEU A 1 111 ? 8.058 -3.730 -19.922 1.00 87.62 111 LEU A O 1
ATOM 871 N N . ASP A 1 112 ? 8.065 -2.167 -21.533 1.00 87.69 112 ASP A N 1
ATOM 872 C CA . ASP A 1 112 ? 7.378 -3.000 -22.529 1.00 87.69 112 ASP A CA 1
ATOM 873 C C . ASP A 1 112 ? 8.174 -4.261 -22.871 1.00 87.69 112 ASP A C 1
ATOM 875 O O . ASP A 1 112 ? 7.618 -5.360 -22.908 1.00 87.69 112 ASP A O 1
ATOM 879 N N . GLN A 1 113 ? 9.491 -4.129 -23.062 1.00 87.31 113 GLN A N 1
ATOM 880 C CA . GLN A 1 113 ? 10.364 -5.282 -23.279 1.00 87.31 113 GLN A CA 1
ATOM 881 C C . GLN A 1 113 ? 10.351 -6.220 -22.071 1.00 87.31 113 GLN A C 1
ATOM 883 O O . GLN A 1 113 ? 10.180 -7.427 -22.245 1.00 87.31 113 GLN A O 1
ATOM 888 N N . TYR A 1 114 ? 10.478 -5.677 -20.857 1.00 86.69 114 TYR A N 1
ATOM 889 C CA . TYR A 1 114 ? 10.478 -6.471 -19.632 1.00 86.69 114 TYR A CA 1
ATOM 890 C C . TYR A 1 114 ? 9.161 -7.234 -19.446 1.00 86.69 114 TYR A C 1
ATOM 892 O O . TYR A 1 114 ? 9.182 -8.450 -19.256 1.00 86.69 114 TYR A O 1
ATOM 900 N N . ILE A 1 115 ? 8.019 -6.553 -19.591 1.00 88.50 115 ILE A N 1
ATOM 901 C CA . ILE A 1 115 ? 6.687 -7.166 -19.516 1.00 88.50 115 ILE A CA 1
ATOM 902 C C . ILE A 1 115 ? 6.556 -8.259 -20.579 1.00 88.50 115 ILE A C 1
ATOM 904 O O . ILE A 1 115 ? 6.228 -9.384 -20.228 1.00 88.50 115 ILE A O 1
ATOM 908 N N . SER A 1 116 ? 6.907 -7.988 -21.843 1.00 87.81 116 SER A N 1
ATOM 909 C CA . SER A 1 116 ? 6.752 -8.968 -22.934 1.00 87.81 116 SER A CA 1
ATOM 910 C C . SER A 1 116 ? 7.519 -10.280 -22.730 1.00 87.81 116 SER A C 1
ATOM 912 O O . SER A 1 116 ? 7.174 -11.293 -23.336 1.00 87.81 116 SER A O 1
ATOM 914 N N . ARG A 1 117 ? 8.591 -10.261 -21.925 1.00 86.31 117 ARG A N 1
ATOM 915 C CA . ARG A 1 117 ? 9.450 -11.428 -21.682 1.00 86.31 117 ARG A CA 1
ATOM 916 C C . ARG A 1 117 ? 9.152 -12.136 -20.375 1.00 86.31 117 ARG A C 1
ATOM 918 O O . ARG A 1 117 ? 9.317 -13.348 -20.307 1.00 86.31 117 ARG A O 1
ATOM 925 N N . VAL A 1 118 ? 8.782 -11.385 -19.342 1.00 87.25 118 VAL A N 1
ATOM 926 C CA . VAL A 1 118 ? 8.639 -11.917 -17.983 1.00 87.25 118 VAL A CA 1
ATOM 927 C C . VAL A 1 118 ? 7.181 -12.245 -17.657 1.00 87.25 118 VAL A C 1
ATOM 929 O O . VAL A 1 118 ? 6.937 -13.206 -16.922 1.00 87.25 118 VAL A O 1
ATOM 932 N N . ASP A 1 119 ? 6.216 -11.511 -18.218 1.00 88.25 119 ASP A N 1
ATOM 933 C CA . ASP A 1 119 ? 4.793 -11.825 -18.072 1.00 88.25 119 ASP A CA 1
ATOM 934 C C . ASP A 1 119 ? 4.485 -13.228 -18.620 1.00 88.25 119 ASP A C 1
ATOM 936 O O . ASP A 1 119 ? 4.994 -13.639 -19.662 1.00 88.25 119 ASP A O 1
ATOM 940 N N . GLY A 1 120 ? 3.706 -14.007 -17.873 1.00 85.06 120 GLY A N 1
ATOM 941 C CA . GLY A 1 120 ? 3.396 -15.400 -18.199 1.00 85.06 120 GLY A CA 1
ATOM 942 C C . GLY A 1 120 ? 4.475 -16.421 -17.810 1.00 85.06 120 GLY A C 1
ATOM 943 O O . GLY A 1 120 ? 4.248 -17.622 -17.961 1.00 85.06 120 GLY A O 1
ATOM 944 N N . THR A 1 121 ? 5.624 -16.000 -17.262 1.00 87.50 121 THR A N 1
ATOM 945 C CA . THR A 1 121 ? 6.669 -16.940 -16.808 1.00 87.50 121 THR A CA 1
ATOM 946 C C . THR A 1 121 ? 6.133 -17.859 -15.700 1.00 87.50 121 THR A C 1
ATOM 948 O O . THR A 1 121 ? 5.553 -17.356 -14.733 1.00 87.50 121 THR A O 1
ATOM 951 N N . PRO A 1 122 ? 6.351 -19.188 -15.762 1.00 85.06 122 PRO A N 1
ATOM 952 C CA . PRO A 1 122 ? 5.911 -20.103 -14.712 1.00 85.06 122 PRO A CA 1
ATOM 953 C C . PRO A 1 122 ? 6.502 -19.769 -13.335 1.00 85.06 122 PRO A C 1
ATOM 955 O O . PRO A 1 122 ? 7.713 -19.605 -13.174 1.00 85.06 122 PRO A O 1
ATOM 958 N N . CYS A 1 123 ? 5.648 -19.738 -12.316 1.00 81.06 123 CYS A N 1
ATOM 959 C CA . CYS A 1 123 ? 6.019 -19.568 -10.916 1.00 81.06 123 CYS A CA 1
ATOM 960 C C . CYS A 1 123 ? 5.195 -20.533 -10.055 1.00 81.06 123 CYS A C 1
ATOM 962 O O . CYS A 1 123 ? 4.014 -20.316 -9.789 1.00 81.06 123 CYS A O 1
ATOM 964 N N . MET A 1 124 ? 5.819 -21.623 -9.601 1.00 78.62 124 MET A N 1
ATOM 965 C CA . MET A 1 124 ? 5.128 -22.723 -8.912 1.00 78.62 124 MET A CA 1
ATOM 966 C C . MET A 1 124 ? 3.955 -23.286 -9.745 1.00 78.62 124 MET A C 1
ATOM 968 O O . MET A 1 124 ? 4.168 -23.750 -10.859 1.00 78.62 124 MET A O 1
ATOM 972 N N . LYS A 1 125 ? 2.729 -23.274 -9.198 1.00 77.81 125 LYS A N 1
ATOM 973 C CA . LYS A 1 125 ? 1.484 -23.725 -9.846 1.00 77.81 125 LYS A CA 1
ATOM 974 C C . LYS A 1 125 ? 0.738 -22.585 -10.563 1.00 77.81 125 LYS A C 1
ATOM 976 O O . LYS A 1 125 ? -0.422 -22.748 -10.913 1.00 77.81 125 LYS A O 1
ATOM 981 N N . THR A 1 126 ? 1.369 -21.423 -10.709 1.00 77.31 126 THR A N 1
ATOM 982 C CA . THR A 1 126 ? 0.804 -20.224 -11.341 1.00 77.31 126 THR A CA 1
ATOM 983 C C . THR A 1 126 ? 1.824 -19.616 -12.312 1.00 77.31 126 THR A C 1
ATOM 985 O O . THR A 1 126 ? 2.875 -20.209 -12.571 1.00 77.31 126 THR A O 1
ATOM 988 N N . VAL A 1 127 ? 1.522 -18.448 -12.865 1.00 80.12 127 VAL A N 1
ATOM 989 C CA . VAL A 1 127 ? 2.408 -17.649 -13.709 1.00 80.12 127 VAL A CA 1
ATOM 990 C C . VAL A 1 127 ? 2.618 -16.266 -13.094 1.00 80.12 127 VAL A C 1
ATOM 992 O O . VAL A 1 127 ? 1.824 -15.789 -12.283 1.00 80.12 127 VAL A O 1
ATOM 995 N N . ILE A 1 128 ? 3.730 -15.631 -13.443 1.00 82.19 128 ILE A N 1
ATOM 996 C CA . ILE A 1 128 ? 3.999 -14.239 -13.092 1.00 82.19 128 ILE A CA 1
ATOM 997 C C . ILE A 1 128 ? 3.112 -13.353 -13.960 1.00 82.19 128 ILE A C 1
ATOM 999 O O . ILE A 1 128 ? 3.081 -13.526 -15.174 1.00 82.19 128 ILE A O 1
ATOM 1003 N N . HIS A 1 129 ? 2.435 -12.396 -13.330 1.00 82.62 129 HIS A N 1
ATOM 1004 C CA . HIS A 1 129 ? 1.679 -11.363 -14.025 1.00 82.62 129 HIS A CA 1
ATOM 1005 C C . HIS A 1 129 ? 2.334 -10.004 -13.811 1.00 82.62 129 HIS A C 1
ATOM 1007 O O . HIS A 1 129 ? 2.449 -9.549 -12.669 1.00 82.62 129 HIS A O 1
ATOM 1013 N N . LEU A 1 130 ? 2.754 -9.359 -14.895 1.00 81.88 130 LEU A N 1
ATOM 1014 C CA . LEU A 1 130 ? 3.264 -7.994 -14.882 1.00 81.88 130 LEU A CA 1
ATOM 1015 C C . LEU A 1 130 ? 2.296 -7.074 -15.616 1.00 81.88 130 LEU A C 1
ATOM 1017 O O . LEU A 1 130 ? 1.888 -7.334 -16.741 1.00 81.88 130 LEU A O 1
ATOM 1021 N N . ALA A 1 131 ? 1.963 -5.959 -14.977 1.00 78.31 131 ALA A N 1
ATOM 1022 C CA . ALA A 1 131 ? 1.109 -4.934 -15.553 1.00 78.31 131 ALA A CA 1
ATOM 1023 C C . ALA A 1 131 ? 1.820 -3.583 -15.513 1.00 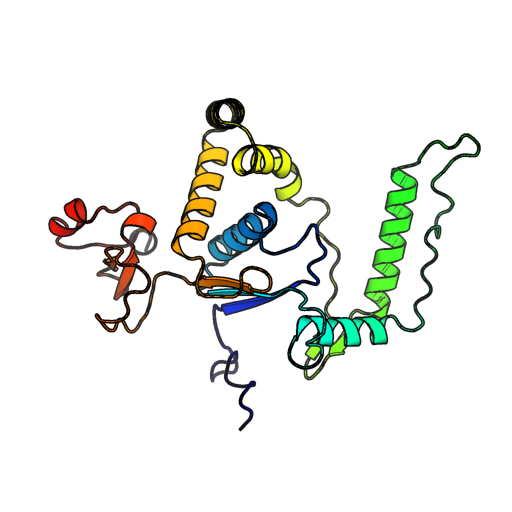78.31 131 ALA A C 1
ATOM 1025 O O . ALA A 1 131 ? 2.557 -3.275 -14.572 1.00 78.31 131 ALA A O 1
ATOM 1026 N N . ARG A 1 132 ? 1.567 -2.756 -16.529 1.00 77.94 132 ARG A N 1
ATOM 1027 C CA . ARG A 1 132 ? 2.011 -1.363 -16.535 1.00 77.94 132 ARG A CA 1
ATOM 1028 C C . ARG A 1 132 ? 1.254 -0.588 -15.449 1.00 77.94 132 ARG A C 1
ATOM 1030 O O . ARG A 1 132 ? 0.045 -0.753 -15.287 1.00 77.94 132 ARG A O 1
ATOM 1037 N N . GLY A 1 133 ? 1.970 0.254 -14.707 1.00 70.31 133 GLY A N 1
ATOM 1038 C CA . GLY A 1 133 ? 1.363 1.154 -13.725 1.00 70.31 133 GLY A CA 1
ATOM 1039 C C . GLY A 1 133 ? 0.427 2.171 -14.385 1.00 70.31 133 GLY A C 1
ATOM 1040 O O . GLY A 1 133 ? 0.621 2.551 -15.538 1.00 70.31 133 GLY A O 1
ATOM 1041 N N . ALA A 1 134 ? -0.595 2.622 -13.656 1.00 70.19 134 ALA A N 1
ATOM 1042 C CA . ALA A 1 134 ? -1.525 3.629 -14.157 1.00 70.19 134 ALA A CA 1
ATOM 1043 C C . ALA A 1 134 ? -0.851 5.011 -14.234 1.00 70.19 134 ALA A C 1
ATOM 1045 O O . ALA A 1 134 ? -0.412 5.542 -13.216 1.00 70.19 134 ALA A O 1
ATOM 1046 N N . GLU A 1 135 ? -0.815 5.611 -15.427 1.00 65.06 135 GLU A N 1
ATOM 1047 C CA . GLU A 1 135 ? -0.221 6.941 -15.650 1.00 65.06 135 GLU A CA 1
ATOM 1048 C C . GLU A 1 135 ? -1.062 8.070 -15.024 1.00 65.06 135 GLU A C 1
ATOM 1050 O O . GLU A 1 135 ? -0.516 9.066 -14.558 1.00 65.06 135 GLU A O 1
ATOM 1055 N N . ASN A 1 136 ? -2.382 7.875 -14.924 1.00 67.88 136 ASN A N 1
ATOM 1056 C CA . ASN A 1 136 ? -3.341 8.850 -14.390 1.00 67.88 136 ASN A CA 1
ATOM 1057 C C . ASN A 1 136 ? -4.010 8.353 -13.101 1.00 67.88 136 ASN A C 1
ATOM 1059 O O . ASN A 1 136 ? -5.233 8.385 -12.967 1.00 67.88 136 ASN A O 1
ATOM 1063 N N . HIS A 1 137 ? -3.225 7.838 -12.153 1.00 71.00 137 HIS A N 1
ATOM 1064 C CA . HIS A 1 137 ? -3.785 7.442 -10.864 1.00 71.00 137 HIS A CA 1
ATOM 1065 C C . HIS A 1 137 ? -4.116 8.682 -10.026 1.00 71.00 137 HIS A C 1
ATOM 1067 O O . HIS A 1 137 ? -3.252 9.529 -9.801 1.00 71.00 137 HIS A O 1
ATOM 1073 N N . ASP A 1 138 ? -5.317 8.730 -9.445 1.00 73.88 138 ASP A N 1
ATOM 1074 C CA . ASP A 1 138 ? -5.756 9.785 -8.510 1.00 73.88 138 ASP A CA 1
ATOM 1075 C C . ASP A 1 138 ? -4.826 9.950 -7.287 1.00 73.88 138 ASP A C 1
ATOM 1077 O O . ASP A 1 138 ? -4.824 10.947 -6.580 1.00 73.88 138 ASP A O 1
ATOM 1081 N N . PHE A 1 139 ? -3.939 8.986 -7.055 1.00 79.12 139 PHE A N 1
ATOM 1082 C CA . PHE A 1 139 ? -2.929 9.096 -6.006 1.00 79.12 139 PHE A CA 1
ATOM 1083 C C . PHE A 1 139 ? -1.921 10.212 -6.303 1.00 79.12 139 PHE A C 1
ATOM 1085 O O . PHE A 1 139 ? -1.484 10.901 -5.385 1.00 79.12 139 PHE A O 1
ATOM 1092 N N . VAL A 1 140 ? -1.576 10.428 -7.578 1.00 80.44 140 VAL A N 1
ATOM 1093 C CA . VAL A 1 140 ? -0.568 11.416 -7.987 1.00 80.44 140 VAL A CA 1
ATOM 1094 C C . VAL A 1 140 ? -0.995 12.829 -7.584 1.00 80.44 140 VAL A C 1
ATOM 1096 O O . VAL A 1 140 ? -0.170 13.593 -7.085 1.00 80.44 140 VAL A O 1
ATOM 1099 N N . SER A 1 141 ? -2.282 13.157 -7.732 1.00 85.81 141 SER A N 1
ATOM 1100 C CA . SER A 1 141 ? -2.829 14.482 -7.413 1.00 85.81 141 SER A CA 1
ATOM 1101 C C . SER A 1 141 ? -2.803 14.778 -5.907 1.00 85.81 141 SER A C 1
ATOM 1103 O O . SER A 1 141 ? -2.522 15.905 -5.500 1.00 85.81 141 SER A O 1
ATOM 1105 N N . ARG A 1 142 ? -3.047 13.765 -5.065 1.00 90.94 142 ARG A N 1
ATOM 1106 C CA . ARG A 1 142 ? -3.164 13.916 -3.603 1.00 90.94 142 ARG A CA 1
ATOM 1107 C C . ARG A 1 142 ? -1.922 13.515 -2.808 1.00 90.94 142 ARG A C 1
ATOM 1109 O O . ARG A 1 142 ? -1.893 13.722 -1.595 1.00 90.94 142 ARG A O 1
ATOM 1116 N N . ARG A 1 143 ? -0.883 12.980 -3.458 1.00 90.88 143 ARG A N 1
ATOM 1117 C CA . ARG A 1 143 ? 0.341 12.498 -2.796 1.00 90.88 143 ARG A CA 1
ATOM 1118 C C . ARG A 1 143 ? 1.034 13.578 -1.967 1.00 90.88 143 ARG A C 1
ATOM 1120 O O . ARG A 1 143 ? 1.417 13.316 -0.832 1.00 90.88 143 ARG A O 1
ATOM 1127 N N . SER A 1 144 ? 1.191 14.790 -2.501 1.00 92.12 144 SER A N 1
ATOM 1128 C CA . SER A 1 144 ? 1.840 15.898 -1.781 1.00 92.12 144 SER A CA 1
ATOM 1129 C C . SER A 1 144 ? 1.110 16.223 -0.473 1.00 92.12 144 SER A C 1
ATOM 1131 O O . SER A 1 144 ? 1.733 16.300 0.586 1.00 92.12 144 SER A O 1
ATOM 1133 N N . LYS A 1 145 ? -0.224 16.305 -0.531 1.00 94.81 145 LYS A N 1
ATOM 1134 C CA . LYS A 1 145 ? -1.100 16.501 0.630 1.00 94.81 145 LYS A CA 1
ATOM 1135 C C . LYS A 1 145 ? -1.020 15.327 1.613 1.00 94.81 145 LYS A C 1
ATOM 1137 O O . LYS A 1 145 ? -0.942 15.546 2.819 1.00 94.81 145 LYS A O 1
ATOM 1142 N N . LEU A 1 146 ? -0.966 14.087 1.121 1.00 94.38 146 LEU A N 1
ATOM 1143 C CA . LEU A 1 146 ? -0.782 12.902 1.965 1.00 94.38 146 LEU A CA 1
ATOM 1144 C C . LEU A 1 146 ? 0.559 12.941 2.714 1.00 94.38 146 LEU A C 1
ATOM 1146 O O . LEU A 1 146 ? 0.614 12.647 3.906 1.00 94.38 146 LEU A O 1
ATOM 1150 N N . MET A 1 147 ? 1.639 13.351 2.049 1.00 94.06 147 MET A N 1
ATOM 1151 C CA . MET A 1 147 ? 2.949 13.470 2.689 1.00 94.06 147 MET A CA 1
ATOM 1152 C C . MET A 1 147 ? 2.954 14.520 3.802 1.00 94.06 147 MET A C 1
ATOM 1154 O O . MET A 1 147 ? 3.539 14.270 4.857 1.00 94.06 147 MET A O 1
ATOM 1158 N N . VAL A 1 148 ? 2.245 15.640 3.620 1.00 94.88 148 VAL A N 1
ATOM 1159 C CA . VAL A 1 148 ? 2.014 16.629 4.686 1.00 94.88 148 VAL A CA 1
ATOM 1160 C C . VAL A 1 148 ? 1.200 16.022 5.833 1.00 94.88 148 VAL A C 1
ATOM 1162 O O . VAL A 1 148 ? 1.573 16.161 6.997 1.00 94.88 148 VAL A O 1
ATOM 1165 N N . PHE A 1 149 ? 0.128 15.286 5.534 1.00 95.44 149 PHE A N 1
ATOM 1166 C CA . PHE A 1 149 ? -0.673 14.610 6.557 1.00 95.44 149 PHE A CA 1
ATOM 1167 C C . PHE A 1 149 ? 0.156 13.618 7.391 1.00 95.44 149 PHE A C 1
ATOM 1169 O O . PHE A 1 149 ? 0.036 13.585 8.619 1.00 95.44 149 PHE A O 1
ATOM 1176 N N . ILE A 1 150 ? 1.034 12.843 6.751 1.00 92.12 150 ILE A N 1
ATOM 1177 C CA . ILE A 1 150 ? 1.861 11.833 7.416 1.00 92.12 150 ILE A CA 1
ATOM 1178 C C . ILE A 1 150 ? 3.035 12.484 8.163 1.00 92.12 150 ILE A C 1
ATOM 1180 O O . ILE A 1 150 ? 3.138 12.342 9.384 1.00 92.12 150 ILE A O 1
ATOM 1184 N N . LYS A 1 151 ? 3.916 13.189 7.441 1.00 91.25 151 LYS A N 1
ATOM 1185 C CA . LYS A 1 151 ? 5.230 13.653 7.927 1.00 91.25 151 LYS A CA 1
ATOM 1186 C C . LYS A 1 151 ? 5.283 15.146 8.271 1.00 91.25 151 LYS A C 1
ATOM 1188 O O . LYS A 1 151 ? 6.258 15.570 8.882 1.00 91.25 151 LYS A O 1
ATOM 1193 N N . GLY A 1 152 ? 4.275 15.929 7.891 1.00 91.19 152 GLY A N 1
ATOM 1194 C CA . GLY A 1 152 ? 4.253 17.373 8.131 1.00 91.19 152 GLY A CA 1
ATOM 1195 C C . GLY A 1 152 ? 4.205 17.737 9.615 1.00 91.19 152 GLY A C 1
ATOM 1196 O O . GLY A 1 152 ? 3.786 16.949 10.468 1.00 91.19 152 GLY A O 1
ATOM 1197 N N . ASN A 1 153 ? 4.628 18.952 9.938 1.00 94.25 153 ASN A N 1
ATOM 1198 C CA . ASN A 1 153 ? 4.561 19.500 11.286 1.00 94.25 153 ASN A CA 1
ATOM 1199 C C . ASN A 1 153 ? 3.121 19.918 11.662 1.00 94.25 153 ASN A C 1
ATOM 1201 O O . ASN A 1 153 ? 2.196 19.892 10.847 1.00 94.25 153 ASN A O 1
ATOM 1205 N N . LYS A 1 154 ? 2.908 20.306 12.928 1.00 94.62 154 LYS A N 1
ATOM 1206 C CA . LYS A 1 154 ? 1.573 20.661 13.444 1.00 94.62 154 LYS A CA 1
ATOM 1207 C C . LYS A 1 154 ? 0.912 21.790 12.643 1.00 94.62 154 LYS A C 1
ATOM 1209 O O . LYS A 1 154 ? -0.279 21.704 12.358 1.00 94.62 154 LYS A O 1
ATOM 1214 N N . THR A 1 155 ? 1.676 22.813 12.269 1.00 96.25 155 THR A N 1
ATOM 1215 C CA . THR A 1 155 ? 1.187 23.968 11.506 1.00 96.25 155 THR A CA 1
ATOM 1216 C C . THR A 1 155 ? 0.792 23.563 10.088 1.00 96.25 155 THR A C 1
ATOM 1218 O O . THR A 1 155 ? -0.284 23.924 9.620 1.00 96.25 155 THR A O 1
ATOM 1221 N N . GLU A 1 156 ? 1.611 22.751 9.420 1.00 95.25 156 GLU A N 1
ATOM 1222 C CA . GLU A 1 156 ? 1.332 22.256 8.068 1.00 95.25 156 GLU A CA 1
ATOM 1223 C C . GLU A 1 156 ? 0.071 21.387 8.030 1.00 95.25 156 GLU A C 1
ATOM 1225 O O . GLU A 1 156 ? -0.776 21.567 7.156 1.00 95.25 156 GLU A O 1
ATOM 1230 N N . LYS A 1 157 ? -0.115 20.501 9.018 1.00 94.75 157 LYS A N 1
ATOM 1231 C CA . LYS A 1 157 ? -1.339 19.689 9.127 1.00 94.75 157 LYS A CA 1
ATOM 1232 C C . LYS A 1 157 ? -2.581 20.547 9.377 1.00 94.75 157 LYS A C 1
ATOM 1234 O O . LYS A 1 157 ? -3.623 20.282 8.786 1.00 94.75 157 LYS A O 1
ATOM 1239 N N . GLN A 1 158 ? -2.476 21.585 10.211 1.00 95.25 158 GLN A N 1
ATOM 1240 C CA . GLN A 1 158 ? -3.574 22.533 10.444 1.00 95.25 158 GLN A CA 1
ATOM 1241 C C . GLN A 1 158 ? -3.932 23.325 9.183 1.00 95.25 158 GLN A C 1
ATOM 1243 O O . GLN A 1 158 ? -5.110 23.571 8.932 1.00 95.25 158 GLN A O 1
ATOM 1248 N N . ASN A 1 159 ? -2.935 23.711 8.387 1.00 96.38 159 ASN A N 1
ATOM 1249 C CA . ASN A 1 159 ? -3.166 24.387 7.115 1.00 96.38 159 ASN A CA 1
ATOM 1250 C C . ASN A 1 159 ? -3.855 23.454 6.115 1.00 96.38 159 ASN A C 1
ATOM 1252 O O . ASN A 1 159 ? -4.873 23.843 5.550 1.00 96.38 159 ASN A O 1
ATOM 1256 N N . LEU A 1 160 ? -3.388 22.207 5.986 1.00 95.75 160 LEU A N 1
ATOM 1257 C CA . LEU A 1 160 ? -4.030 21.201 5.136 1.00 95.75 160 LEU A CA 1
ATOM 1258 C C . LEU A 1 160 ? -5.492 20.958 5.542 1.00 95.75 160 LEU A C 1
ATOM 1260 O O . LEU A 1 160 ? -6.360 20.874 4.683 1.00 95.75 160 LEU A O 1
ATOM 1264 N N . GLN A 1 161 ? -5.778 20.892 6.845 1.00 95.75 161 GLN A N 1
ATOM 1265 C CA . GLN A 1 161 ? -7.143 20.723 7.348 1.00 95.75 161 GLN A CA 1
ATOM 1266 C C . GLN A 1 161 ? -8.062 21.905 6.991 1.00 95.75 161 GLN A C 1
ATOM 1268 O O . GLN A 1 161 ? -9.256 21.702 6.790 1.00 95.75 161 GLN A O 1
ATOM 1273 N N . LYS A 1 162 ? -7.530 23.132 6.929 1.00 96.19 162 LYS A N 1
ATOM 1274 C CA . LYS A 1 162 ? -8.293 24.327 6.530 1.00 96.19 162 LYS A CA 1
ATOM 1275 C C . LYS A 1 162 ? -8.487 24.415 5.019 1.00 96.19 162 LYS A C 1
ATOM 1277 O O . LYS A 1 162 ? -9.557 24.814 4.577 1.00 96.19 162 LYS A O 1
ATOM 1282 N N . GLU A 1 163 ? -7.451 24.082 4.255 1.00 96.50 163 GLU A N 1
ATOM 1283 C CA . GLU A 1 163 ? -7.465 24.129 2.791 1.00 96.50 163 GLU A CA 1
ATOM 1284 C C . GLU A 1 163 ? -8.373 23.042 2.204 1.00 96.50 163 GLU A C 1
ATOM 1286 O O . GLU A 1 163 ? -9.146 23.309 1.289 1.00 96.50 163 GLU A O 1
ATOM 1291 N N . ASP A 1 164 ? -8.291 21.823 2.743 1.00 95.94 164 ASP A N 1
ATOM 1292 C CA . ASP A 1 164 ? -8.985 20.652 2.215 1.00 95.94 164 ASP A CA 1
ATOM 1293 C C . ASP A 1 164 ? -9.522 19.758 3.351 1.00 95.94 164 ASP A C 1
ATOM 1295 O O . ASP A 1 164 ? -8.974 18.687 3.649 1.00 95.94 164 ASP A O 1
ATOM 1299 N N . PRO A 1 165 ? -10.595 20.197 4.037 1.00 95.75 165 PRO A N 1
ATOM 1300 C CA . PRO A 1 165 ? -11.134 19.490 5.197 1.00 95.75 165 PRO A CA 1
ATOM 1301 C C . PRO A 1 165 ? -11.662 18.098 4.840 1.00 95.75 165 PRO A C 1
ATOM 1303 O O . PRO A 1 165 ? -11.536 17.168 5.640 1.00 95.75 165 PRO A O 1
ATOM 1306 N N . THR A 1 166 ? -12.229 17.935 3.641 1.00 94.81 166 THR A N 1
ATOM 1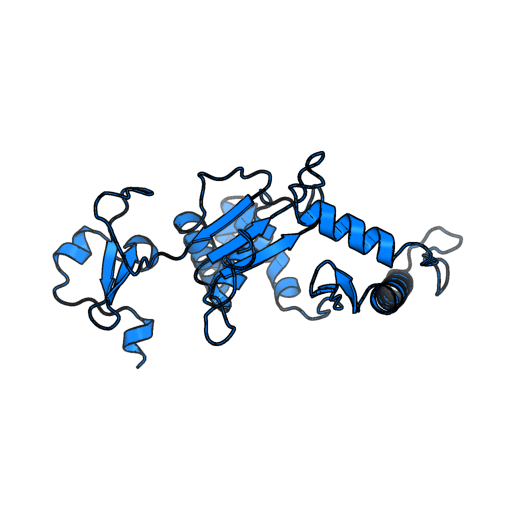307 C CA . THR A 1 166 ? -12.778 16.660 3.165 1.00 94.81 166 THR A CA 1
ATOM 1308 C C . THR A 1 166 ? -11.670 15.633 2.970 1.00 94.81 166 THR A C 1
ATOM 1310 O O . THR A 1 166 ? -11.759 14.527 3.509 1.00 94.81 166 THR A O 1
ATOM 1313 N N . LEU A 1 167 ? -10.594 15.997 2.266 1.00 93.44 167 LEU A N 1
ATOM 1314 C CA . LEU A 1 167 ? -9.470 15.092 2.046 1.00 93.44 167 LEU A CA 1
ATOM 1315 C C . LEU A 1 167 ? -8.720 14.793 3.349 1.00 93.44 167 LEU A C 1
ATOM 1317 O O . LEU A 1 167 ? -8.343 13.648 3.597 1.00 93.44 167 LEU A O 1
ATOM 1321 N N . PHE A 1 168 ? -8.548 15.793 4.220 1.00 94.88 168 PHE A N 1
ATOM 1322 C CA . PHE A 1 168 ? -7.929 15.592 5.530 1.00 94.88 168 PHE A CA 1
ATOM 1323 C C . PHE A 1 168 ? -8.735 14.618 6.401 1.00 94.88 168 PHE A C 1
ATOM 1325 O O . PHE A 1 168 ? -8.157 13.749 7.063 1.00 94.88 168 PHE A O 1
ATOM 1332 N N . LYS A 1 169 ? -10.071 14.729 6.386 1.00 93.00 169 LYS A N 1
ATOM 1333 C CA . LYS A 1 169 ? -10.963 13.791 7.078 1.00 93.00 169 LYS A CA 1
ATOM 1334 C C . LYS A 1 169 ? -10.806 12.378 6.520 1.00 93.00 169 LYS A C 1
ATOM 1336 O O . LYS A 1 169 ? -10.598 11.455 7.302 1.00 93.00 169 LYS A O 1
ATOM 1341 N N . TYR A 1 170 ? -10.810 12.226 5.197 1.00 92.00 170 TYR A N 1
ATOM 1342 C CA . TYR A 1 170 ? -10.600 10.934 4.543 1.00 92.00 170 TYR A CA 1
ATOM 1343 C C . TYR A 1 170 ? -9.265 10.289 4.951 1.00 92.00 170 TYR A C 1
ATOM 1345 O O . TYR A 1 170 ? -9.235 9.143 5.399 1.00 92.00 170 TYR A O 1
ATOM 1353 N N . PHE A 1 171 ? -8.158 11.040 4.901 1.00 94.56 171 PHE A N 1
ATOM 1354 C CA . PHE A 1 171 ? -6.853 10.545 5.356 1.00 94.56 171 PHE A CA 1
ATOM 1355 C C . PHE A 1 171 ? -6.870 10.127 6.827 1.00 94.56 171 PHE A C 1
ATOM 1357 O O . PHE A 1 171 ? -6.311 9.089 7.184 1.00 94.56 171 PHE A O 1
ATOM 1364 N N . SER A 1 172 ? -7.546 10.903 7.672 1.00 91.44 172 SER A N 1
ATOM 1365 C CA . SER A 1 172 ? -7.689 10.604 9.097 1.00 91.44 172 SER A CA 1
ATOM 1366 C C . SER A 1 172 ? -8.457 9.304 9.343 1.00 91.44 172 SER A C 1
ATOM 1368 O O . SER A 1 172 ? -8.056 8.516 10.198 1.00 91.44 172 SER A O 1
ATOM 1370 N N . GLU A 1 173 ? -9.527 9.049 8.589 1.00 87.38 173 GLU A N 1
ATOM 1371 C CA . GLU A 1 173 ? -10.329 7.825 8.692 1.00 87.38 173 GLU A CA 1
ATOM 1372 C C . GLU A 1 173 ? -9.527 6.587 8.277 1.00 87.38 173 GLU A C 1
ATOM 1374 O O . GLU A 1 173 ? -9.464 5.620 9.041 1.00 87.38 173 GLU A O 1
ATOM 1379 N N . ILE A 1 174 ? -8.827 6.640 7.138 1.00 89.44 174 ILE A N 1
ATOM 1380 C CA . ILE A 1 174 ? -7.941 5.550 6.695 1.00 89.44 174 ILE A CA 1
ATOM 1381 C C . ILE A 1 174 ? -6.842 5.283 7.731 1.00 89.44 174 ILE A C 1
ATOM 1383 O O . ILE A 1 174 ? -6.600 4.140 8.123 1.00 89.44 174 ILE A O 1
ATOM 1387 N N . TRP A 1 175 ? -6.195 6.334 8.237 1.00 92.06 175 TRP A N 1
ATOM 1388 C CA . TRP A 1 175 ? -5.123 6.186 9.222 1.00 92.06 175 TRP A CA 1
ATOM 1389 C C . TRP A 1 175 ? -5.614 5.595 10.545 1.00 92.06 175 TRP A C 1
ATOM 1391 O O . TRP A 1 175 ? -4.934 4.771 11.161 1.00 92.06 175 TRP A O 1
ATOM 1401 N N . LYS A 1 176 ? -6.832 5.958 10.953 1.00 84.75 176 LYS A N 1
ATOM 1402 C CA . LYS A 1 176 ? -7.491 5.403 12.133 1.00 84.75 176 LYS A CA 1
ATOM 1403 C C . LYS A 1 176 ? -7.781 3.909 11.973 1.00 84.75 176 LYS A C 1
ATOM 1405 O O . LYS A 1 176 ? -7.544 3.156 12.918 1.00 84.75 176 LYS A O 1
ATOM 1410 N N . VAL A 1 177 ? -8.250 3.472 10.799 1.00 83.00 177 VAL A N 1
ATOM 1411 C CA . VAL A 1 177 ? -8.427 2.040 10.494 1.00 83.00 177 VAL A CA 1
ATOM 1412 C C . VAL A 1 177 ? -7.092 1.313 10.609 1.00 83.00 177 VAL A C 1
ATOM 1414 O O . VAL A 1 177 ? -7.005 0.310 11.316 1.00 83.00 177 VAL A O 1
ATOM 1417 N N . ARG A 1 178 ? -6.029 1.857 10.003 1.00 88.69 178 ARG A N 1
ATOM 1418 C CA . ARG A 1 178 ? -4.679 1.294 10.113 1.00 88.69 178 ARG A CA 1
ATOM 1419 C C . ARG A 1 178 ? -4.268 1.108 11.573 1.00 88.69 178 ARG A C 1
ATOM 1421 O O . ARG A 1 178 ? -3.868 0.014 11.954 1.00 88.69 178 ARG A O 1
ATOM 1428 N N . ASP A 1 179 ? -4.376 2.152 12.391 1.00 86.31 179 ASP A N 1
ATOM 1429 C CA . ASP A 1 179 ? -3.971 2.099 13.801 1.00 86.31 179 ASP A CA 1
ATOM 1430 C C . ASP A 1 179 ? -4.703 1.040 14.621 1.00 86.31 179 ASP A C 1
ATOM 1432 O O . ASP A 1 179 ? -4.109 0.442 15.521 1.00 86.31 179 ASP A O 1
ATOM 1436 N N . ASN A 1 180 ? -5.981 0.825 14.320 1.00 79.44 180 ASN A N 1
ATOM 1437 C CA . ASN A 1 180 ? -6.823 -0.098 15.067 1.00 79.44 180 ASN A CA 1
ATOM 1438 C C . ASN A 1 180 ? -6.707 -1.548 14.567 1.00 79.44 180 ASN A C 1
ATOM 1440 O O . ASN A 1 180 ? -6.934 -2.466 15.347 1.00 79.44 180 ASN A O 1
ATOM 1444 N N . HIS A 1 181 ? -6.408 -1.763 13.281 1.00 81.38 181 HIS A N 1
ATOM 1445 C CA . HIS A 1 181 ? -6.444 -3.089 12.646 1.00 81.38 181 HIS A CA 1
ATOM 1446 C C . HIS A 1 181 ? -5.048 -3.682 12.399 1.00 81.38 181 HIS A C 1
ATOM 1448 O O . HIS A 1 181 ? -4.939 -4.857 12.043 1.00 81.38 181 HIS A O 1
ATOM 1454 N N . MET A 1 182 ? -3.981 -2.888 12.542 1.00 86.38 182 MET A N 1
ATOM 1455 C CA . MET A 1 182 ? -2.610 -3.345 12.319 1.00 86.38 182 MET A CA 1
ATOM 1456 C C . MET A 1 182 ? -2.143 -4.294 13.426 1.00 86.38 182 MET A C 1
ATOM 1458 O O . MET A 1 182 ? -2.114 -3.940 14.605 1.00 86.38 182 MET A O 1
ATOM 1462 N N . ASP A 1 183 ? -1.709 -5.488 13.028 1.00 83.56 183 ASP A N 1
ATOM 1463 C CA . ASP A 1 183 ? -1.163 -6.501 13.925 1.00 83.56 183 ASP A CA 1
ATOM 1464 C C . ASP A 1 183 ? 0.287 -6.176 14.303 1.00 83.56 183 ASP A C 1
ATOM 1466 O O . ASP A 1 183 ? 1.226 -6.407 13.539 1.00 83.56 183 ASP A O 1
ATOM 1470 N N . LYS A 1 184 ? 0.454 -5.626 15.507 1.00 83.12 184 LYS A N 1
ATOM 1471 C CA . LYS A 1 184 ? 1.752 -5.222 16.064 1.00 83.12 184 LYS A CA 1
ATOM 1472 C C . LYS A 1 184 ? 2.547 -6.382 16.675 1.00 83.12 184 LYS A C 1
ATOM 1474 O O . LYS A 1 184 ? 3.663 -6.161 17.127 1.00 83.12 184 LYS A O 1
ATOM 1479 N N . SER A 1 185 ? 1.989 -7.595 16.723 1.00 79.62 185 SER A N 1
ATOM 1480 C CA . SER A 1 185 ? 2.697 -8.775 17.246 1.00 79.62 185 SER A CA 1
ATOM 1481 C C . SER A 1 185 ? 3.674 -9.395 16.241 1.00 79.62 185 SER A C 1
ATOM 1483 O O . SER A 1 185 ? 4.505 -10.224 16.607 1.00 79.62 185 SER A O 1
ATOM 1485 N N . LEU A 1 186 ? 3.575 -9.000 14.969 1.00 82.25 186 LEU A N 1
ATOM 1486 C CA . LEU A 1 186 ? 4.370 -9.547 13.877 1.00 82.25 186 LEU A CA 1
ATOM 1487 C C . LEU A 1 186 ? 5.670 -8.751 13.664 1.00 82.25 186 LEU A C 1
ATOM 1489 O O . LEU A 1 186 ? 5.722 -7.565 13.990 1.00 82.25 186 LEU A O 1
ATOM 1493 N N . PRO A 1 187 ? 6.716 -9.359 13.069 1.00 79.69 187 PRO A N 1
ATOM 1494 C CA . PRO A 1 187 ? 7.967 -8.663 12.776 1.00 79.69 187 PRO A CA 1
ATOM 1495 C C . PRO A 1 187 ? 7.759 -7.515 11.775 1.00 79.69 187 PRO A C 1
ATOM 1497 O O . PRO A 1 187 ? 7.727 -7.735 10.563 1.00 79.69 187 PRO A O 1
ATOM 1500 N N . GLU A 1 188 ? 7.664 -6.279 12.271 1.00 76.75 188 GLU A N 1
ATOM 1501 C CA . GLU A 1 188 ? 7.335 -5.076 11.481 1.00 76.75 188 GLU A CA 1
ATOM 1502 C C . GLU A 1 188 ? 8.302 -4.799 10.319 1.00 76.75 188 GLU A C 1
ATOM 1504 O O . GLU A 1 188 ? 7.931 -4.195 9.311 1.00 76.75 188 GLU A O 1
ATOM 1509 N N . LYS A 1 189 ? 9.539 -5.299 10.427 1.00 76.94 189 LYS A N 1
ATOM 1510 C CA . LYS A 1 189 ? 10.556 -5.210 9.375 1.00 76.94 189 LYS A CA 1
ATOM 1511 C C . LYS A 1 189 ? 10.161 -5.980 8.107 1.00 76.94 189 LYS A C 1
ATOM 1513 O O . LYS A 1 189 ? 10.552 -5.587 7.010 1.00 76.94 189 LYS A O 1
ATOM 1518 N N . TYR A 1 19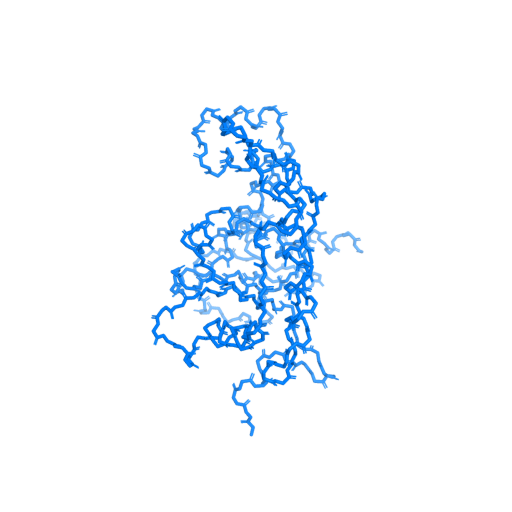0 ? 9.392 -7.060 8.254 1.00 78.31 190 TYR A N 1
ATOM 1519 C CA . TYR A 1 190 ? 9.102 -8.014 7.178 1.00 78.31 190 TYR A CA 1
ATOM 1520 C C . TYR A 1 190 ? 7.604 -8.199 6.908 1.00 78.31 190 TYR A C 1
ATOM 1522 O O . TYR A 1 190 ? 7.217 -8.614 5.813 1.00 78.31 190 TYR A O 1
ATOM 1530 N N . VAL A 1 191 ? 6.746 -7.872 7.883 1.00 82.75 191 VAL A N 1
ATOM 1531 C CA . VAL A 1 191 ? 5.305 -8.140 7.843 1.00 82.75 191 VAL A CA 1
ATOM 1532 C C . VAL A 1 191 ? 4.490 -6.944 8.346 1.00 82.75 191 VAL A C 1
ATOM 1534 O O . VAL A 1 191 ? 4.864 -6.247 9.275 1.00 82.75 191 VAL A O 1
ATOM 1537 N N . PHE A 1 192 ? 3.354 -6.684 7.698 1.00 87.81 192 PHE A N 1
ATOM 1538 C CA . PHE A 1 192 ? 2.311 -5.748 8.129 1.00 87.81 192 PHE A CA 1
ATOM 1539 C C . PHE A 1 192 ? 1.008 -6.375 7.691 1.00 87.81 192 PHE A C 1
ATOM 1541 O O . PHE A 1 192 ? 0.853 -6.827 6.553 1.00 87.81 192 PHE A O 1
ATOM 1548 N N . MET A 1 193 ? 0.113 -6.467 8.645 1.00 87.88 193 MET A N 1
ATOM 1549 C CA . MET A 1 193 ? -1.100 -7.221 8.496 1.00 87.88 193 MET A CA 1
ATOM 1550 C C . MET A 1 193 ? -2.205 -6.374 9.080 1.00 87.88 193 MET A C 1
ATOM 1552 O O . MET A 1 193 ? -2.126 -5.981 10.240 1.00 87.88 193 MET A O 1
ATOM 1556 N N . LEU A 1 194 ? -3.208 -6.082 8.265 1.00 85.75 194 LEU A N 1
ATOM 1557 C CA . LEU A 1 194 ? -4.462 -5.508 8.720 1.00 85.75 194 LEU A CA 1
ATOM 1558 C C . LEU A 1 194 ? -5.441 -6.655 8.916 1.00 85.75 194 LEU A C 1
ATOM 1560 O O . LEU A 1 194 ? -5.609 -7.474 8.011 1.00 85.75 194 LEU A O 1
ATOM 1564 N N . ARG A 1 195 ? -6.060 -6.730 10.092 1.00 81.31 195 ARG A N 1
ATOM 1565 C CA . ARG A 1 195 ? -7.127 -7.684 10.397 1.00 81.31 195 ARG A CA 1
ATOM 1566 C C . ARG A 1 195 ? -8.398 -6.909 10.724 1.00 81.31 195 ARG A C 1
ATOM 1568 O O . ARG A 1 195 ? -8.406 -6.111 11.657 1.00 81.31 195 ARG A O 1
ATOM 1575 N N . CYS A 1 196 ? -9.466 -7.157 9.974 1.00 69.31 196 CYS A N 1
ATOM 1576 C CA . CYS A 1 196 ? -10.767 -6.569 10.253 1.00 69.31 196 CYS A CA 1
ATOM 1577 C C . CYS A 1 196 ? -11.289 -6.992 11.622 1.00 69.31 196 CYS A C 1
ATOM 1579 O O . CYS A 1 196 ? -11.098 -8.116 12.094 1.00 69.31 196 CYS A O 1
ATOM 1581 N N . CYS A 1 197 ? -11.988 -6.056 12.247 1.00 63.91 197 CYS A N 1
ATOM 1582 C CA . CYS A 1 197 ? -12.677 -6.258 13.505 1.00 63.91 197 CYS A CA 1
ATOM 1583 C C . CYS A 1 197 ? -14.017 -6.914 13.184 1.00 63.91 197 CYS A C 1
ATOM 1585 O O . CYS A 1 197 ? -14.944 -6.254 12.733 1.00 63.91 197 CYS A O 1
ATOM 1587 N N . GLY A 1 198 ? -14.035 -8.238 13.284 1.00 53.12 198 GLY A N 1
ATOM 1588 C CA . GLY A 1 198 ? -15.164 -9.077 12.908 1.00 53.12 198 GLY A CA 1
ATOM 1589 C C . GLY A 1 198 ? -14.738 -10.535 12.964 1.00 53.12 198 GLY A C 1
ATOM 1590 O O . GLY A 1 198 ? -14.430 -11.148 11.944 1.00 53.12 198 GLY A O 1
ATOM 1591 N N . LYS A 1 199 ? -14.634 -11.089 14.176 1.00 48.16 199 LYS A N 1
ATOM 1592 C CA . LYS A 1 199 ? -14.567 -12.545 14.334 1.00 48.16 199 LYS A CA 1
ATOM 1593 C C . LYS A 1 199 ? -16.003 -13.063 14.316 1.00 48.16 199 LYS A C 1
ATOM 1595 O O . LYS A 1 199 ? -16.791 -12.656 15.159 1.00 48.16 199 LYS A O 1
ATOM 1600 N N . SER A 1 200 ? -16.312 -14.007 13.428 1.00 40.56 200 SER A N 1
ATOM 1601 C CA . SER A 1 200 ? -17.558 -14.788 13.495 1.00 40.56 200 SER A CA 1
ATOM 1602 C C . SER A 1 200 ? -17.611 -15.715 14.719 1.00 40.56 200 SER A C 1
ATOM 1604 O O . SER A 1 200 ? -18.657 -16.267 15.034 1.00 40.56 200 SER A O 1
ATOM 1606 N N . THR A 1 201 ? -16.493 -15.876 15.431 1.00 38.81 201 THR A N 1
ATOM 1607 C CA . THR A 1 201 ? -16.392 -16.650 16.670 1.00 38.81 201 THR A CA 1
ATOM 1608 C C . THR A 1 201 ? -15.555 -15.874 17.685 1.00 38.81 201 THR A C 1
ATOM 1610 O O . THR A 1 201 ? -14.322 -15.984 17.717 1.00 38.81 201 THR A O 1
ATOM 1613 N N . PHE A 1 202 ? -16.196 -15.032 18.492 1.00 40.94 202 PHE A N 1
ATOM 1614 C CA . PHE A 1 202 ? -15.533 -14.4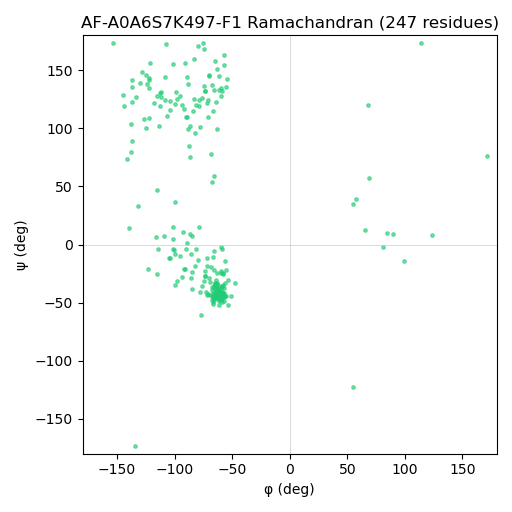45 19.649 1.00 40.94 202 PHE A CA 1
ATOM 1615 C C . PHE A 1 202 ? -15.495 -15.471 20.787 1.00 40.94 202 PHE A C 1
ATOM 1617 O O . PHE A 1 202 ? -16.523 -16.008 21.190 1.00 40.94 202 PHE A O 1
ATOM 1624 N N . ASN A 1 203 ? -14.289 -15.745 21.287 1.00 41.41 203 ASN A N 1
ATOM 1625 C CA . ASN A 1 203 ? -14.068 -16.353 22.591 1.00 41.41 203 ASN A CA 1
ATOM 1626 C C . ASN A 1 203 ? -13.713 -15.187 23.535 1.00 41.41 203 ASN A C 1
ATOM 1628 O O . ASN A 1 203 ? -12.731 -14.495 23.238 1.00 41.41 203 ASN A O 1
ATOM 1632 N N . PRO A 1 204 ? -14.467 -14.942 24.624 1.00 43.53 204 PRO A N 1
ATOM 1633 C CA . PRO A 1 204 ? -14.301 -13.779 25.509 1.00 43.53 204 PRO A CA 1
ATOM 1634 C C . PRO A 1 204 ? -12.937 -13.643 26.195 1.00 43.53 204 PRO A C 1
ATOM 1636 O O . PRO A 1 204 ? -12.678 -12.658 26.875 1.00 43.53 204 PRO A O 1
ATOM 1639 N N . THR A 1 205 ? -12.033 -14.595 25.977 1.00 41.78 205 THR A N 1
ATOM 1640 C CA . THR A 1 205 ? -10.676 -14.608 26.527 1.00 41.78 205 THR A CA 1
ATOM 1641 C C . THR A 1 205 ? -9.594 -14.127 25.554 1.00 41.78 205 THR A C 1
ATOM 1643 O O . THR A 1 205 ? -8.458 -13.929 25.980 1.00 41.78 205 THR A O 1
ATOM 1646 N N . SER A 1 206 ? -9.883 -13.898 24.260 1.00 43.03 206 SER A N 1
ATOM 1647 C CA . SER A 1 206 ? -8.856 -13.421 23.314 1.00 43.03 206 SER A CA 1
ATOM 1648 C C . SER A 1 206 ? -8.742 -11.892 23.333 1.00 43.03 206 SER A C 1
ATOM 1650 O O . SER A 1 206 ? -9.195 -11.199 22.421 1.00 43.03 206 SER A O 1
ATOM 1652 N N . THR A 1 207 ? -8.124 -11.367 24.384 1.00 42.00 207 THR A N 1
ATOM 1653 C CA . THR A 1 207 ? -7.696 -9.973 24.512 1.00 42.00 207 THR A CA 1
ATOM 1654 C C . THR A 1 207 ? -6.550 -9.674 23.542 1.00 42.00 207 THR A C 1
ATOM 1656 O O . THR A 1 207 ? -5.387 -9.603 23.937 1.00 42.00 207 THR A O 1
ATOM 1659 N N . VAL A 1 208 ? -6.844 -9.477 22.257 1.00 43.28 208 VAL A N 1
ATOM 1660 C CA . VAL A 1 208 ? -5.933 -8.689 21.414 1.00 43.28 208 VAL A CA 1
ATOM 1661 C C . VAL A 1 208 ? -6.361 -7.234 21.570 1.00 43.28 208 VAL A C 1
ATOM 1663 O O . VAL A 1 208 ? -7.160 -6.710 20.804 1.00 43.28 208 VAL A O 1
ATOM 1666 N N . SER A 1 209 ? -5.821 -6.629 22.633 1.00 46.50 209 SER A N 1
ATOM 1667 C CA . SER A 1 209 ? -6.088 -5.288 23.169 1.00 46.50 209 SER A CA 1
ATOM 1668 C C . SER A 1 209 ? -7.487 -5.120 23.773 1.00 46.50 209 SER A C 1
ATOM 1670 O O . SER A 1 209 ? -8.482 -5.310 23.089 1.00 46.50 209 SER A O 1
ATOM 1672 N N . GLY A 1 210 ? -7.568 -4.776 25.062 1.00 53.38 210 GLY A N 1
ATOM 1673 C CA . GLY A 1 210 ? -8.812 -4.535 25.808 1.00 53.38 210 GLY A CA 1
ATOM 1674 C C . GLY A 1 210 ? -9.601 -3.311 25.332 1.00 53.38 210 GLY A C 1
ATOM 1675 O O . GLY A 1 210 ? -9.807 -2.375 26.093 1.00 53.38 210 GLY A O 1
ATOM 1676 N N . SER A 1 211 ? -10.002 -3.303 24.064 1.00 67.06 211 SER A N 1
ATOM 1677 C CA . SER A 1 211 ? -10.872 -2.302 23.461 1.00 67.06 211 SER A CA 1
ATOM 1678 C C . SER A 1 211 ? -12.299 -2.846 23.442 1.00 67.06 211 SER A C 1
ATOM 1680 O O . SER A 1 211 ? -12.534 -3.922 22.894 1.00 67.06 211 SER A O 1
ATOM 1682 N N . PHE A 1 212 ? -13.244 -2.097 24.010 1.00 80.81 212 PHE A N 1
ATOM 1683 C CA . PHE A 1 212 ? -14.670 -2.428 23.999 1.00 80.81 212 PHE A CA 1
ATOM 1684 C C . PHE A 1 212 ? -15.199 -2.667 22.563 1.00 80.81 212 PHE A C 1
ATOM 1686 O O . PHE A 1 212 ? -14.803 -1.981 21.606 1.00 80.81 212 PHE A O 1
ATOM 1693 N N . MET A 1 213 ? -16.102 -3.645 22.419 1.00 79.56 213 MET A N 1
ATOM 1694 C CA . MET A 1 213 ? -16.774 -3.996 21.166 1.00 79.56 213 MET A CA 1
ATOM 1695 C C . MET A 1 213 ? -18.294 -4.043 21.335 1.00 79.56 213 MET A C 1
ATOM 1697 O O . MET A 1 213 ? -18.784 -4.454 22.382 1.00 79.56 213 MET A O 1
ATOM 1701 N N . ILE A 1 214 ? -19.023 -3.711 20.270 1.00 82.06 214 ILE A N 1
ATOM 1702 C CA . ILE A 1 214 ? -20.485 -3.821 20.175 1.00 82.06 214 ILE A CA 1
ATOM 1703 C C . ILE A 1 214 ? -20.876 -4.711 18.996 1.00 82.06 214 ILE A C 1
ATOM 1705 O O . ILE A 1 214 ? -20.217 -4.700 17.950 1.00 82.06 214 ILE A O 1
ATOM 1709 N N . CYS A 1 215 ? -21.929 -5.501 19.173 1.00 82.38 215 CYS A N 1
ATOM 1710 C CA . CYS A 1 215 ? -22.490 -6.360 18.137 1.00 82.38 215 CYS A CA 1
ATOM 1711 C C . CYS A 1 215 ? -23.532 -5.589 17.317 1.00 82.38 215 CYS A C 1
ATOM 1713 O O . CYS A 1 215 ? -24.332 -4.859 17.888 1.00 82.38 215 CYS A O 1
ATOM 1715 N N . CYS A 1 216 ? -23.537 -5.750 15.994 1.00 82.88 216 CYS A N 1
ATOM 1716 C CA . CYS A 1 216 ? -24.641 -5.303 15.147 1.00 82.88 216 CYS A CA 1
ATOM 1717 C C . CYS A 1 216 ? -25.770 -6.336 15.174 1.00 82.88 216 CYS A C 1
ATOM 1719 O O . CYS A 1 216 ? -25.571 -7.465 14.724 1.00 82.88 216 CYS A O 1
ATOM 1721 N N . ASP A 1 217 ? -26.959 -5.934 15.611 1.00 86.00 217 ASP A N 1
ATOM 1722 C CA . ASP A 1 217 ? -28.131 -6.809 15.738 1.00 86.00 217 ASP A CA 1
ATOM 1723 C C . ASP A 1 217 ? -28.645 -7.335 14.389 1.00 86.00 217 ASP A C 1
ATOM 1725 O O . ASP A 1 217 ? -29.279 -8.385 14.328 1.00 86.00 217 ASP A O 1
ATOM 1729 N N . GLN A 1 218 ? -28.333 -6.652 13.282 1.00 83.38 218 GLN A N 1
ATOM 1730 C CA . GLN A 1 218 ? -28.770 -7.062 11.944 1.00 83.38 218 GLN A CA 1
ATOM 1731 C C . GLN A 1 218 ? -27.844 -8.100 11.290 1.00 83.38 218 GLN A C 1
ATOM 1733 O O . GLN A 1 218 ? -28.322 -8.992 10.594 1.00 83.38 218 GLN A O 1
ATOM 1738 N N . CYS A 1 219 ? -26.521 -7.997 11.471 1.00 79.69 219 CYS A N 1
ATOM 1739 C CA . CYS A 1 219 ? -25.551 -8.883 10.805 1.00 79.69 219 CYS A CA 1
ATOM 1740 C C . CYS A 1 219 ? -24.767 -9.800 11.759 1.00 79.69 219 CYS A C 1
ATOM 1742 O O . CYS A 1 219 ? -23.957 -10.614 11.304 1.00 79.69 219 CYS A O 1
ATOM 1744 N N . GLY A 1 220 ? -24.967 -9.655 13.071 1.00 75.75 220 GLY A N 1
ATOM 1745 C CA . GLY A 1 220 ? -24.301 -10.437 14.114 1.00 75.75 220 GLY A CA 1
ATOM 1746 C C . GLY A 1 220 ? -22.786 -10.222 14.203 1.00 75.75 220 GLY A C 1
ATOM 1747 O O . GLY A 1 220 ? -22.088 -11.023 14.824 1.00 75.75 220 GLY A O 1
ATOM 1748 N N . GLN A 1 221 ? -22.247 -9.190 13.544 1.00 71.75 221 GLN A N 1
ATOM 1749 C CA . GLN A 1 221 ? -20.813 -8.894 13.549 1.00 71.75 221 GLN A CA 1
ATOM 1750 C C . GLN A 1 221 ? -20.442 -7.978 14.716 1.00 71.75 221 GLN A C 1
ATOM 1752 O O . GLN A 1 221 ? -21.186 -7.061 15.058 1.00 71.75 221 GLN A O 1
ATOM 1757 N N . TRP A 1 222 ? -19.257 -8.203 15.286 1.00 74.19 222 TRP A N 1
ATOM 1758 C CA . TRP A 1 222 ? -18.710 -7.413 16.389 1.00 74.19 222 TRP A CA 1
ATOM 1759 C C . TRP A 1 222 ? -17.716 -6.368 15.894 1.00 74.19 222 TRP A C 1
ATOM 1761 O O . TRP A 1 222 ? -16.763 -6.698 15.185 1.00 74.19 222 TRP A O 1
ATOM 1771 N N . TYR A 1 223 ? -17.880 -5.130 16.352 1.00 71.94 223 TYR A N 1
ATOM 1772 C CA . TYR A 1 223 ? -17.075 -3.978 15.955 1.00 71.94 223 TYR A CA 1
ATOM 1773 C C . TYR A 1 223 ? -16.441 -3.318 17.178 1.00 71.94 223 TYR A C 1
ATOM 1775 O O . TYR A 1 223 ? -17.115 -3.129 18.185 1.00 71.94 223 TYR A O 1
ATOM 1783 N N . HIS A 1 224 ? -15.169 -2.907 17.106 1.00 75.12 224 HIS A N 1
ATOM 1784 C CA . HIS A 1 224 ? -14.604 -2.060 18.163 1.00 75.12 224 HIS A CA 1
ATOM 1785 C C . HIS A 1 224 ? -15.312 -0.710 18.166 1.00 75.12 224 HIS A C 1
ATOM 1787 O O . HIS A 1 224 ? -15.372 -0.067 17.114 1.00 75.12 224 HIS A O 1
ATOM 1793 N N . GLY A 1 225 ? -15.722 -0.227 19.339 1.00 72.69 225 GLY A N 1
ATOM 1794 C CA . GLY A 1 225 ? -16.373 1.076 19.475 1.00 72.69 225 GLY A CA 1
ATOM 1795 C C . GLY A 1 225 ? -15.585 2.200 18.794 1.00 72.69 225 GLY A C 1
ATOM 1796 O O . GLY A 1 225 ? -16.105 2.950 17.968 1.00 72.69 225 GLY A O 1
ATOM 1797 N N . LYS A 1 226 ? -14.259 2.219 18.986 1.00 73.81 226 LYS A N 1
ATOM 1798 C CA . LYS A 1 226 ? -13.366 3.187 18.332 1.00 73.81 226 LYS A CA 1
ATOM 1799 C C . LYS A 1 226 ? -13.441 3.154 16.799 1.00 73.81 226 LYS A C 1
ATOM 1801 O O . LYS A 1 226 ? -13.288 4.210 16.188 1.00 73.81 226 LYS A O 1
ATOM 1806 N N . CYS A 1 227 ? -13.649 1.994 16.171 1.00 70.31 227 CYS A N 1
ATOM 1807 C CA . CYS A 1 227 ? -13.715 1.859 14.707 1.00 70.31 227 CYS A CA 1
ATOM 1808 C C . CYS A 1 227 ? -15.017 2.412 14.119 1.00 70.31 227 CYS A C 1
ATOM 1810 O O . CYS A 1 227 ? -15.018 2.874 12.984 1.00 70.31 227 CYS A O 1
ATOM 1812 N N . ILE A 1 228 ? -16.091 2.418 14.906 1.00 75.44 228 ILE A N 1
ATOM 1813 C CA . ILE A 1 228 ? -17.426 2.881 14.501 1.00 75.44 228 ILE A CA 1
ATOM 1814 C C . ILE A 1 228 ? -17.828 4.207 15.162 1.00 75.44 228 ILE A C 1
ATOM 1816 O O . ILE A 1 228 ? -18.963 4.643 15.011 1.00 75.44 228 ILE A O 1
ATOM 1820 N N . ASN A 1 229 ? -16.895 4.850 15.873 1.00 79.62 229 ASN A N 1
ATOM 1821 C CA . ASN A 1 229 ? -17.117 6.070 16.658 1.00 79.62 229 ASN A CA 1
ATOM 1822 C C . ASN A 1 229 ? -18.203 5.926 17.739 1.00 79.62 229 ASN A C 1
ATOM 1824 O O . ASN A 1 229 ? -18.962 6.859 17.959 1.00 79.62 229 ASN A O 1
ATOM 1828 N N . VAL A 1 230 ? -18.249 4.775 18.409 1.00 81.44 230 VAL A N 1
ATOM 1829 C CA . VAL A 1 230 ? -19.095 4.524 19.582 1.00 81.44 230 VAL A CA 1
ATOM 1830 C C . VAL A 1 230 ? -18.194 4.363 20.801 1.00 81.44 230 VAL A C 1
ATOM 1832 O O . VAL A 1 230 ? -17.237 3.586 20.785 1.00 81.44 230 VAL A O 1
ATOM 1835 N N . THR A 1 231 ? -18.458 5.126 21.851 1.00 85.75 231 THR A N 1
ATOM 1836 C CA . THR A 1 231 ? -17.785 4.986 23.145 1.00 85.75 231 THR A CA 1
ATOM 1837 C C . THR A 1 231 ? -18.435 3.882 23.978 1.00 85.75 231 THR A C 1
ATOM 1839 O O . THR A 1 231 ? -19.577 3.502 23.740 1.00 85.75 231 THR A O 1
ATOM 1842 N N . GLU A 1 232 ? -17.709 3.355 24.962 1.00 86.81 232 GLU A N 1
ATOM 1843 C CA . GLU A 1 232 ? -18.239 2.333 25.878 1.00 86.81 232 GLU A CA 1
ATOM 1844 C C . GLU A 1 232 ? -19.457 2.851 26.660 1.00 86.81 232 GLU A C 1
ATOM 1846 O O . GLU A 1 232 ? -20.471 2.169 26.736 1.00 86.81 232 GLU A O 1
ATOM 1851 N N . VAL A 1 233 ? -19.409 4.109 27.112 1.00 87.75 233 VAL A N 1
ATOM 1852 C CA . VAL A 1 233 ? -20.523 4.774 27.811 1.00 87.75 233 VAL A CA 1
ATOM 1853 C C . VAL A 1 233 ? -21.756 4.921 26.915 1.00 87.75 233 VAL A C 1
ATOM 1855 O O . VAL A 1 233 ? -22.873 4.683 27.360 1.00 87.75 233 VAL A O 1
ATOM 1858 N N . GLU A 1 234 ? -21.580 5.296 25.643 1.00 86.38 234 GLU A N 1
ATOM 1859 C CA . GLU A 1 234 ? -22.702 5.338 24.694 1.00 86.38 234 GLU A CA 1
ATOM 1860 C C . GLU A 1 234 ? -23.293 3.940 24.492 1.00 86.38 234 GLU A C 1
ATOM 1862 O O . GLU A 1 234 ? -24.512 3.782 24.484 1.00 86.38 234 GLU A O 1
ATOM 1867 N N . ALA A 1 235 ? -22.445 2.919 24.382 1.00 86.81 235 ALA A N 1
ATOM 1868 C CA . ALA A 1 235 ? -22.871 1.546 24.151 1.00 86.81 235 ALA A CA 1
ATOM 1869 C C . ALA A 1 235 ? -23.688 0.935 25.289 1.00 86.81 235 ALA A C 1
ATOM 1871 O O . ALA A 1 235 ? -24.607 0.173 25.006 1.00 86.81 235 ALA A O 1
ATOM 1872 N N . GLU A 1 236 ? -23.415 1.301 26.543 1.00 86.69 236 GLU A N 1
ATOM 1873 C CA . GLU A 1 236 ? -24.222 0.886 27.701 1.00 86.69 236 GLU A CA 1
ATOM 1874 C C . GLU A 1 236 ? -25.687 1.341 27.598 1.00 86.69 236 GLU A C 1
ATOM 1876 O O . GLU A 1 236 ? -26.569 0.738 28.206 1.00 86.69 236 GLU A O 1
ATOM 1881 N N . THR A 1 237 ? -25.954 2.390 26.814 1.00 89.31 237 THR A N 1
ATOM 1882 C CA . THR A 1 237 ? -27.297 2.961 26.620 1.00 89.31 237 THR A CA 1
ATOM 1883 C C . THR A 1 237 ? -27.964 2.558 25.303 1.00 89.31 237 THR A C 1
ATOM 1885 O O . THR A 1 237 ? -29.113 2.927 25.064 1.00 89.31 237 THR A O 1
ATOM 1888 N N . ILE A 1 238 ? -27.272 1.811 24.436 1.00 87.88 238 ILE A N 1
ATOM 1889 C CA . ILE A 1 238 ? -27.812 1.365 23.148 1.00 87.88 238 ILE A CA 1
ATOM 1890 C C . ILE A 1 238 ? -28.519 0.018 23.334 1.00 87.88 238 ILE A C 1
ATOM 1892 O O . ILE A 1 238 ? -27.872 -1.010 23.503 1.00 87.88 238 ILE A O 1
ATOM 1896 N N . GLU A 1 239 ? -29.852 0.011 23.242 1.00 87.62 239 GLU A N 1
ATOM 1897 C CA . GLU A 1 239 ? -30.650 -1.229 23.287 1.00 87.62 239 GLU A CA 1
ATOM 1898 C C . GLU A 1 239 ? -30.567 -2.046 21.990 1.00 87.62 239 GLU A C 1
ATOM 1900 O O . GLU A 1 239 ? -30.675 -3.269 22.010 1.00 87.62 239 GLU A O 1
ATOM 1905 N N . THR A 1 240 ? -30.409 -1.381 20.843 1.00 89.25 240 THR A N 1
ATOM 1906 C CA . THR A 1 240 ? -30.277 -2.028 19.530 1.00 89.25 240 THR A CA 1
ATOM 1907 C C . THR A 1 240 ? -29.295 -1.240 18.675 1.00 89.25 240 THR A C 1
ATOM 1909 O O . THR A 1 240 ? -29.509 -0.060 18.378 1.00 89.25 240 THR A O 1
ATOM 1912 N N . TYR A 1 241 ? -28.207 -1.885 18.268 1.00 87.56 241 TYR A N 1
ATOM 1913 C CA . TYR A 1 241 ? -27.177 -1.314 17.417 1.00 87.56 241 TYR A CA 1
ATOM 1914 C C . TYR A 1 241 ? -27.233 -1.914 16.013 1.00 87.56 241 TYR A C 1
ATOM 1916 O O . TYR A 1 241 ? -27.070 -3.113 15.807 1.00 87.56 241 TYR A O 1
ATOM 1924 N N . VAL A 1 242 ? -27.363 -1.050 15.007 1.00 85.50 242 VAL A N 1
ATOM 1925 C CA . VAL A 1 242 ? -27.233 -1.431 13.596 1.00 85.50 242 VAL A CA 1
ATOM 1926 C C . VAL A 1 242 ? -26.016 -0.718 13.008 1.00 85.50 242 VAL A C 1
ATOM 1928 O O . VAL A 1 242 ? -25.881 0.501 13.135 1.00 85.50 242 VAL A O 1
ATOM 1931 N N . PHE A 1 243 ? -25.111 -1.460 12.366 1.00 81.06 243 PHE A N 1
ATOM 1932 C CA . PHE A 1 243 ? -23.944 -0.888 11.687 1.00 81.06 243 PHE A C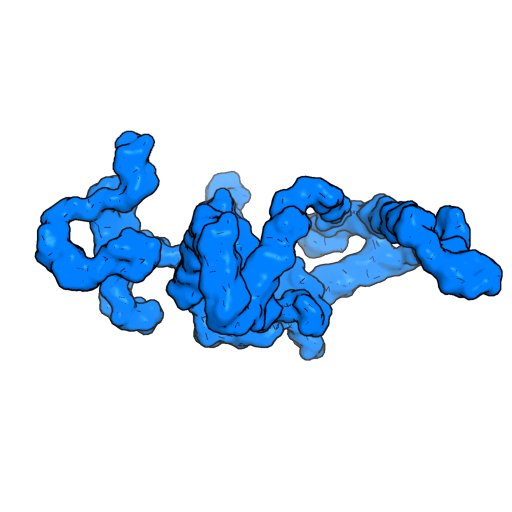A 1
ATOM 1933 C C . PHE A 1 243 ? -24.375 -0.114 10.432 1.00 81.06 243 PHE A C 1
ATOM 1935 O O . PHE A 1 243 ? -25.329 -0.498 9.762 1.00 81.06 243 PHE A O 1
ATOM 1942 N N . ASN A 1 244 ? -23.684 0.978 10.086 1.00 74.25 244 ASN A N 1
ATOM 1943 C CA . ASN A 1 244 ? -24.144 1.898 9.035 1.00 74.25 244 ASN A CA 1
ATOM 1944 C C . ASN A 1 244 ? -24.371 1.223 7.674 1.00 74.25 244 ASN A C 1
ATOM 1946 O O . ASN A 1 244 ? -25.364 1.529 7.029 1.00 74.25 244 ASN A O 1
ATOM 1950 N N . SER A 1 245 ? -23.539 0.254 7.272 1.00 69.56 245 SER A N 1
ATOM 1951 C CA . SER A 1 245 ? -23.768 -0.468 6.009 1.00 69.56 245 SER A CA 1
ATOM 1952 C C . SER A 1 245 ? -25.002 -1.373 6.033 1.00 69.56 245 SER A C 1
ATOM 1954 O O . SER A 1 245 ? -25.474 -1.790 4.985 1.00 69.56 245 SER A O 1
ATOM 1956 N N . CYS A 1 246 ? -25.491 -1.733 7.219 1.00 75.00 246 CYS A N 1
ATOM 1957 C CA . CYS A 1 246 ? -26.712 -2.510 7.390 1.00 75.00 246 CYS A CA 1
ATOM 1958 C C . CYS A 1 246 ? -27.961 -1.610 7.392 1.00 75.00 246 CYS A C 1
ATOM 1960 O O . CYS A 1 246 ? -29.029 -2.077 7.027 1.00 75.00 246 CYS A O 1
ATOM 1962 N N . LYS A 1 247 ? -27.817 -0.314 7.720 1.00 76.50 247 LYS A N 1
ATOM 1963 C CA . LYS A 1 247 ? -28.905 0.684 7.649 1.00 76.50 247 LYS A CA 1
ATOM 1964 C C . LYS A 1 247 ? -29.258 1.105 6.221 1.00 76.50 247 LYS A C 1
ATOM 1966 O O . LYS A 1 247 ? -30.337 1.639 6.000 1.00 76.50 247 LYS A O 1
ATOM 1971 N N . GLU A 1 248 ? -28.330 0.937 5.281 1.00 61.41 248 GLU A N 1
ATOM 1972 C CA . GLU A 1 248 ? -28.495 1.306 3.866 1.00 61.41 248 GLU A CA 1
ATOM 1973 C C . GLU A 1 248 ? -29.197 0.212 3.030 1.00 61.41 248 GLU A C 1
ATOM 1975 O O . GLU A 1 248 ? -29.292 0.345 1.809 1.00 61.41 248 GLU A O 1
ATOM 1980 N N . HIS A 1 249 ? -29.703 -0.849 3.673 1.00 43.94 249 HIS A N 1
ATOM 1981 C CA . HIS A 1 249 ? -30.424 -1.964 3.054 1.00 43.94 249 HIS A CA 1
ATOM 1982 C C . HIS A 1 249 ? -31.805 -2.181 3.667 1.00 43.94 249 HIS A C 1
ATOM 1984 O O . HIS A 1 249 ? -31.902 -2.181 4.914 1.00 43.94 249 HIS A O 1
#

Radius of gyration: 22.83 Å; Cα contacts (8 Å, |Δi|>4): 278; chains: 1; bounding box: 57×58×56 Å